Protein AF-A0A7U9R0D9-F1 (afdb_monomer_lite)

Sequence (216 aa):
MPTLLRLENEMEWILAVGYDADTVFGLDAKFHALPDNWHSMLRDAIVITGNTAPDMSYKELLERIAALSYEAHGALERVIMDVLDHVTSENAMDTAGMMCGINGVPIEARWHAAEAFGGHENLLCNICTNKEIHSRLTHIFLSKYIEDGNDETHGIGWKIWGALGVGPETGYAVTEQSAALILQKETQETLKRLFAKMFENDRAVCAEIQACLEQL

Structure (mmCIF, N/CA/C/O backbone):
data_AF-A0A7U9R0D9-F1
#
_entry.id   AF-A0A7U9R0D9-F1
#
loop_
_atom_site.group_PDB
_atom_site.id
_atom_site.type_symbol
_atom_site.label_atom_id
_atom_site.label_alt_id
_atom_site.label_comp_id
_atom_site.label_asym_id
_atom_site.label_entity_id
_atom_site.label_seq_id
_atom_site.pdbx_PDB_ins_code
_atom_site.Cartn_x
_atom_site.Cartn_y
_atom_site.Cartn_z
_atom_site.occupancy
_atom_site.B_iso_or_equiv
_atom_site.auth_seq_id
_atom_site.auth_comp_id
_atom_site.auth_asym_id
_atom_site.auth_atom_id
_atom_site.pdbx_PDB_model_num
ATOM 1 N N . MET A 1 1 ? 32.440 -8.542 -4.211 1.00 58.31 1 MET A N 1
ATOM 2 C CA . MET A 1 1 ? 31.416 -9.402 -4.844 1.00 58.31 1 MET A CA 1
ATOM 3 C C . MET A 1 1 ? 30.353 -9.686 -3.802 1.00 58.31 1 MET A C 1
ATOM 5 O O . MET A 1 1 ? 30.755 -10.086 -2.711 1.00 58.31 1 MET A O 1
ATOM 9 N N . PRO A 1 2 ? 29.059 -9.463 -4.089 1.00 64.56 2 PRO A N 1
ATOM 10 C CA . PRO A 1 2 ? 28.000 -9.744 -3.128 1.00 64.56 2 PRO A CA 1
ATOM 11 C C . PRO A 1 2 ? 28.046 -11.219 -2.732 1.00 64.56 2 PRO A C 1
ATOM 13 O O . PRO A 1 2 ? 27.994 -12.101 -3.593 1.00 64.56 2 PRO A O 1
ATOM 16 N N . THR A 1 3 ? 28.215 -11.478 -1.442 1.00 72.31 3 THR A N 1
ATOM 17 C CA . THR A 1 3 ? 28.335 -12.839 -0.914 1.00 72.31 3 THR A CA 1
ATOM 18 C C . THR A 1 3 ? 27.363 -12.990 0.236 1.00 72.31 3 THR A C 1
ATOM 20 O O . THR A 1 3 ? 27.433 -12.225 1.188 1.00 72.31 3 THR A O 1
ATOM 23 N N . LEU A 1 4 ? 26.456 -13.960 0.167 1.00 75.62 4 LEU A N 1
ATOM 24 C CA . LEU A 1 4 ? 25.640 -14.312 1.326 1.00 75.62 4 LEU A CA 1
ATOM 25 C C . LEU A 1 4 ? 26.461 -15.246 2.212 1.00 75.62 4 LEU A C 1
ATOM 27 O O . LEU A 1 4 ? 26.894 -16.303 1.753 1.00 75.62 4 LEU A O 1
ATOM 31 N N . LEU A 1 5 ? 26.682 -14.852 3.458 1.00 76.94 5 LEU A N 1
ATOM 32 C CA . LEU A 1 5 ? 27.432 -15.594 4.464 1.00 76.94 5 LEU A CA 1
ATOM 33 C C . LEU A 1 5 ? 26.468 -16.096 5.536 1.00 76.94 5 LEU A C 1
ATOM 35 O O . LEU A 1 5 ? 25.595 -15.357 5.981 1.00 76.94 5 LEU A O 1
ATOM 39 N N . ARG A 1 6 ? 26.644 -17.336 5.983 1.00 77.12 6 ARG A N 1
ATOM 40 C CA . ARG A 1 6 ? 25.994 -17.860 7.187 1.00 77.12 6 ARG A CA 1
ATOM 41 C C . ARG A 1 6 ? 27.072 -18.197 8.203 1.00 77.12 6 ARG A C 1
ATOM 43 O O . ARG A 1 6 ? 27.948 -19.009 7.903 1.00 77.12 6 ARG A O 1
ATOM 50 N N . LEU A 1 7 ? 27.015 -17.585 9.383 1.00 80.00 7 LEU A N 1
ATOM 51 C CA . LEU A 1 7 ? 27.962 -17.839 10.471 1.00 80.00 7 LEU A CA 1
ATOM 52 C C . LEU A 1 7 ? 27.388 -18.867 11.461 1.00 80.00 7 LEU A C 1
ATOM 54 O O . LEU A 1 7 ? 26.176 -18.984 11.606 1.00 80.00 7 LEU A O 1
ATOM 58 N N . GLU A 1 8 ? 28.239 -19.633 12.146 1.00 65.94 8 GLU A N 1
ATOM 59 C CA . GLU A 1 8 ? 27.829 -20.755 13.011 1.00 65.94 8 GLU A CA 1
ATOM 60 C C . GLU A 1 8 ? 26.859 -20.362 14.138 1.00 65.94 8 GLU A C 1
ATOM 62 O O . GLU A 1 8 ? 26.018 -21.176 14.525 1.00 65.94 8 GLU A O 1
ATOM 67 N N . ASN A 1 9 ? 26.944 -19.120 14.623 1.00 61.16 9 ASN A N 1
ATOM 68 C CA . ASN A 1 9 ? 26.153 -18.616 15.749 1.00 61.16 9 ASN A CA 1
ATOM 69 C C . ASN A 1 9 ? 24.900 -17.824 15.340 1.00 61.16 9 ASN A C 1
ATOM 71 O O . ASN A 1 9 ? 24.141 -17.423 16.221 1.00 61.16 9 ASN A O 1
ATOM 75 N N . GLU A 1 10 ? 24.654 -17.618 14.043 1.00 57.91 10 GLU A N 1
ATOM 76 C CA . GLU A 1 10 ? 23.493 -16.869 13.554 1.00 57.91 10 GLU A CA 1
ATOM 77 C C . GLU A 1 10 ? 22.636 -17.737 12.622 1.00 57.91 10 GLU A C 1
ATOM 79 O O . GLU A 1 10 ? 23.121 -18.395 11.702 1.00 57.91 10 GLU A O 1
ATOM 84 N N . MET A 1 11 ? 21.322 -17.759 12.868 1.00 57.00 11 MET A N 1
ATOM 85 C CA . MET A 1 11 ? 20.345 -18.416 11.983 1.00 57.00 11 MET A CA 1
ATOM 86 C C . MET A 1 11 ? 20.108 -17.622 10.686 1.00 57.00 11 MET A C 1
ATOM 88 O O . MET A 1 11 ? 19.377 -18.087 9.810 1.00 57.00 11 MET A O 1
ATOM 92 N N . GLU A 1 12 ? 20.709 -16.440 10.563 1.00 66.25 12 GLU A N 1
ATOM 93 C CA . GLU A 1 12 ? 20.444 -15.459 9.517 1.00 66.25 12 GLU A CA 1
ATOM 94 C C . GLU A 1 12 ? 21.562 -15.433 8.464 1.00 66.25 12 GLU A C 1
ATOM 96 O O . GLU A 1 12 ? 22.724 -15.745 8.729 1.00 66.25 12 GLU A O 1
ATOM 101 N N . TRP A 1 13 ? 21.180 -15.108 7.229 1.00 71.81 13 TRP A N 1
ATOM 102 C CA . TRP A 1 13 ? 22.111 -14.911 6.122 1.00 71.81 13 TRP A CA 1
ATOM 103 C C . TRP A 1 13 ? 22.540 -13.445 6.079 1.00 71.81 13 TRP A C 1
ATOM 105 O O . TRP A 1 13 ? 21.699 -12.560 5.946 1.00 71.81 13 TRP A O 1
ATOM 115 N N . ILE A 1 14 ? 23.846 -13.196 6.126 1.00 76.31 14 ILE A N 1
ATOM 116 C CA . ILE A 1 14 ? 24.450 -11.865 6.057 1.00 76.31 14 ILE A CA 1
ATOM 117 C C . ILE A 1 14 ? 24.862 -11.591 4.613 1.00 76.31 14 ILE A C 1
ATOM 119 O O . ILE A 1 14 ? 25.667 -12.331 4.048 1.00 76.31 14 ILE A O 1
ATOM 123 N N . LEU A 1 15 ? 24.363 -10.518 3.998 1.00 77.44 15 LEU A N 1
ATOM 124 C CA . LEU A 1 15 ? 24.841 -10.098 2.680 1.00 77.44 15 LEU A CA 1
ATOM 125 C C . LEU A 1 15 ? 26.125 -9.271 2.829 1.00 77.44 15 LEU A C 1
ATOM 127 O O . LEU A 1 15 ? 26.071 -8.092 3.150 1.00 77.44 15 LEU A O 1
ATOM 131 N N . ALA A 1 16 ? 27.285 -9.862 2.563 1.00 75.62 16 ALA A N 1
ATOM 132 C CA . ALA A 1 16 ? 28.547 -9.138 2.488 1.00 75.62 16 ALA A CA 1
ATOM 133 C C . ALA A 1 16 ? 28.608 -8.310 1.197 1.00 75.62 16 ALA A C 1
ATOM 135 O O . ALA A 1 16 ? 28.631 -8.858 0.089 1.00 75.62 16 ALA A O 1
ATOM 136 N N . VAL A 1 17 ? 28.631 -6.986 1.344 1.00 64.88 17 VAL A N 1
ATOM 137 C CA . VAL A 1 17 ? 28.543 -6.018 0.232 1.00 64.88 17 VAL A CA 1
ATOM 138 C C . VAL A 1 17 ? 29.835 -5.246 -0.013 1.00 64.88 17 VAL A C 1
ATOM 140 O O . VAL A 1 17 ? 29.983 -4.636 -1.070 1.00 64.88 17 VAL A O 1
ATOM 143 N N . GLY A 1 18 ? 30.796 -5.306 0.910 1.00 61.88 18 GLY A N 1
ATOM 144 C CA . GLY A 1 18 ? 32.055 -4.574 0.798 1.00 61.88 18 GLY A CA 1
ATOM 145 C C . GLY A 1 18 ? 33.209 -5.249 1.529 1.00 61.88 18 GLY A C 1
ATOM 146 O O . GLY A 1 18 ? 33.003 -6.064 2.429 1.00 61.88 18 GLY A O 1
ATOM 147 N N . TYR A 1 19 ? 34.424 -4.894 1.120 1.00 70.56 19 TYR A N 1
ATOM 148 C CA . TYR A 1 19 ? 35.663 -5.260 1.796 1.00 70.56 19 TYR A CA 1
ATOM 149 C C . TYR A 1 19 ? 36.631 -4.071 1.783 1.00 70.56 19 TYR A C 1
ATOM 151 O O . TYR A 1 19 ? 36.744 -3.385 0.766 1.00 70.56 19 TYR A O 1
ATOM 159 N N . ASP A 1 20 ? 37.318 -3.845 2.902 1.00 68.62 20 ASP A N 1
ATOM 160 C CA . ASP A 1 20 ? 38.442 -2.910 3.018 1.00 68.62 20 ASP A CA 1
ATOM 161 C C . ASP A 1 20 ? 39.608 -3.618 3.716 1.00 68.62 20 ASP A C 1
ATOM 163 O O . ASP A 1 20 ? 39.490 -4.039 4.869 1.00 68.62 20 ASP A O 1
ATOM 167 N N . ALA A 1 21 ? 40.714 -3.803 2.992 1.00 76.19 21 ALA A N 1
ATOM 168 C CA . ALA A 1 21 ? 41.806 -4.702 3.369 1.00 76.19 21 ALA A CA 1
ATOM 169 C C . ALA A 1 21 ? 41.284 -6.087 3.823 1.00 76.19 21 ALA A C 1
ATOM 171 O O . ALA A 1 21 ? 40.708 -6.814 3.012 1.00 76.19 21 ALA A O 1
ATOM 172 N N . ASP A 1 22 ? 41.461 -6.431 5.101 1.00 72.12 22 ASP A N 1
ATOM 173 C CA . ASP A 1 22 ? 41.036 -7.705 5.697 1.00 72.12 22 ASP A CA 1
ATOM 174 C C . ASP A 1 22 ? 39.635 -7.640 6.345 1.00 72.12 22 ASP A C 1
ATOM 176 O O . ASP A 1 22 ? 39.145 -8.630 6.892 1.00 72.12 22 ASP A O 1
ATOM 180 N N . THR A 1 23 ? 38.967 -6.483 6.278 1.00 73.75 23 THR A N 1
ATOM 181 C CA . THR A 1 23 ? 37.661 -6.244 6.909 1.00 73.75 23 THR A CA 1
ATOM 182 C C . THR A 1 23 ? 36.535 -6.519 5.921 1.00 73.75 23 THR A C 1
ATOM 184 O O . THR A 1 23 ? 36.518 -5.961 4.824 1.00 73.75 23 THR A O 1
ATOM 187 N N . VAL A 1 24 ? 35.562 -7.343 6.316 1.00 75.25 24 VAL A N 1
ATOM 188 C CA . VAL A 1 24 ? 34.351 -7.635 5.532 1.00 75.25 24 VAL A CA 1
ATOM 189 C C . VAL A 1 24 ? 33.155 -6.948 6.180 1.00 75.25 24 VAL A C 1
ATOM 191 O O . VAL A 1 24 ? 32.957 -7.062 7.389 1.00 75.25 24 VAL A O 1
ATOM 194 N N . PHE A 1 25 ? 32.344 -6.264 5.376 1.00 73.62 25 PHE A N 1
ATOM 195 C CA . PHE A 1 25 ? 31.163 -5.545 5.852 1.00 73.62 25 PHE A CA 1
ATOM 196 C C . PHE A 1 25 ? 29.880 -6.281 5.476 1.00 73.62 25 PHE A C 1
ATOM 198 O O . PHE A 1 25 ? 29.648 -6.575 4.297 1.00 73.62 25 PHE A O 1
ATOM 205 N N . GLY A 1 26 ? 29.051 -6.552 6.483 1.00 69.12 26 GLY A N 1
ATOM 206 C CA . GLY A 1 26 ? 27.696 -7.058 6.309 1.00 69.12 26 GLY A CA 1
ATOM 207 C C . GLY A 1 26 ? 26.723 -5.919 6.014 1.00 69.12 26 GLY A C 1
ATOM 208 O O . GLY A 1 26 ? 26.781 -4.858 6.634 1.00 69.12 26 GLY A O 1
ATOM 209 N N . LEU A 1 27 ? 25.818 -6.132 5.061 1.00 62.72 27 LEU A N 1
ATOM 210 C CA . LEU A 1 27 ? 24.695 -5.240 4.820 1.00 62.72 27 LEU A CA 1
ATOM 211 C C . LEU A 1 27 ? 23.623 -5.507 5.872 1.00 62.72 27 LEU A C 1
ATOM 213 O O . LEU A 1 27 ? 22.906 -6.503 5.816 1.00 62.72 27 LEU A O 1
ATOM 217 N N . ASP A 1 28 ? 23.509 -4.575 6.801 1.00 63.06 28 ASP A N 1
ATOM 218 C CA . ASP A 1 28 ? 22.366 -4.397 7.681 1.00 63.06 28 ASP A CA 1
ATOM 219 C C . ASP A 1 28 ? 22.081 -2.893 7.825 1.00 63.06 28 ASP A C 1
ATOM 221 O O . ASP A 1 28 ? 22.709 -2.059 7.167 1.00 63.06 28 ASP A O 1
ATOM 225 N N . ALA A 1 29 ? 21.154 -2.526 8.711 1.00 40.00 29 ALA A N 1
ATOM 226 C CA . ALA A 1 29 ? 20.806 -1.127 8.965 1.00 40.00 29 ALA A CA 1
ATOM 227 C C . ALA A 1 29 ? 21.979 -0.252 9.467 1.00 40.00 29 ALA A C 1
ATOM 229 O O . ALA A 1 29 ? 21.829 0.966 9.551 1.00 40.00 29 ALA A O 1
ATOM 230 N N . LYS A 1 30 ? 23.125 -0.836 9.845 1.00 49.12 30 LYS A N 1
ATOM 231 C CA . LYS A 1 30 ? 24.278 -0.130 10.424 1.00 49.12 30 LYS A CA 1
ATOM 232 C C . LYS A 1 30 ? 25.575 -0.307 9.643 1.00 49.12 30 LYS A C 1
ATOM 234 O O . LYS A 1 30 ? 26.556 0.338 10.005 1.00 49.12 30 LYS A O 1
ATOM 239 N N . PHE A 1 31 ? 25.582 -1.134 8.601 1.00 50.28 31 PHE A N 1
ATOM 240 C CA . PHE A 1 31 ? 26.774 -1.467 7.829 1.00 50.28 31 PHE A CA 1
ATOM 241 C C . PHE A 1 31 ? 27.917 -1.937 8.746 1.00 50.28 31 PHE A C 1
ATOM 243 O O . PHE A 1 31 ? 28.981 -1.319 8.829 1.00 50.28 31 PHE A O 1
ATOM 250 N N . HIS A 1 32 ? 27.664 -2.987 9.533 1.00 74.69 32 HIS A N 1
ATOM 251 C CA . HIS A 1 32 ? 28.622 -3.441 10.538 1.00 74.69 32 HIS A CA 1
ATOM 252 C C . HIS A 1 32 ? 29.812 -4.196 9.920 1.00 74.69 32 HIS A C 1
ATOM 254 O O . HIS A 1 32 ? 29.691 -4.919 8.927 1.00 74.69 32 HIS A O 1
ATOM 260 N N . ALA A 1 33 ? 30.978 -4.053 10.552 1.00 78.50 33 ALA A N 1
ATOM 261 C CA . ALA A 1 33 ? 32.134 -4.894 10.273 1.00 78.50 33 ALA A CA 1
ATOM 262 C C . ALA A 1 33 ? 31.929 -6.274 10.910 1.00 78.50 33 ALA A C 1
ATOM 264 O O . ALA A 1 33 ? 31.567 -6.368 12.087 1.00 78.50 33 ALA A O 1
ATOM 265 N N . LEU A 1 34 ? 32.170 -7.338 10.144 1.00 77.00 34 LEU A N 1
ATOM 266 C CA . LEU A 1 34 ? 32.220 -8.687 10.695 1.00 77.00 34 LEU A CA 1
ATOM 267 C C . LEU A 1 34 ? 33.408 -8.819 11.665 1.00 77.00 34 LEU A C 1
ATOM 269 O O . LEU A 1 34 ? 34.417 -8.136 11.482 1.00 77.00 34 LEU A O 1
ATOM 273 N N . PRO A 1 35 ? 33.326 -9.706 12.675 1.00 80.44 35 PRO A N 1
ATOM 274 C CA . PRO A 1 35 ? 34.450 -9.975 13.570 1.00 80.44 35 PRO A CA 1
ATOM 275 C C . PRO A 1 35 ? 35.712 -10.378 12.796 1.00 80.44 35 PRO A C 1
ATOM 277 O O . PRO A 1 35 ? 35.613 -11.122 11.824 1.00 80.44 35 PRO A O 1
ATOM 280 N N . ASP A 1 36 ? 36.903 -9.992 13.260 1.00 80.75 36 ASP A N 1
ATOM 281 C CA . ASP A 1 36 ? 38.185 -10.322 12.600 1.00 80.75 36 ASP A CA 1
ATOM 282 C C . ASP A 1 36 ? 38.365 -11.836 12.345 1.00 80.75 36 ASP A C 1
ATOM 284 O O . ASP A 1 36 ? 39.028 -12.271 11.401 1.00 80.75 36 ASP A O 1
ATOM 288 N N . ASN A 1 37 ? 37.737 -12.670 13.177 1.00 80.19 37 ASN A N 1
ATOM 289 C CA . ASN A 1 37 ? 37.754 -14.125 13.079 1.00 80.19 37 ASN A CA 1
ATOM 290 C C . ASN A 1 37 ? 36.548 -14.726 12.333 1.00 80.19 37 ASN A C 1
ATOM 292 O O . ASN A 1 37 ? 36.335 -15.930 12.437 1.00 80.19 37 ASN A O 1
ATOM 296 N N . TRP A 1 38 ? 35.759 -13.948 11.586 1.00 78.94 38 TRP A N 1
ATOM 297 C CA . TRP A 1 38 ? 34.538 -14.420 10.911 1.00 78.94 38 TRP A CA 1
ATOM 298 C C . TRP A 1 38 ? 34.756 -15.687 10.068 1.00 78.94 38 TRP A C 1
ATOM 300 O O . TRP A 1 38 ? 33.893 -16.560 10.014 1.00 78.94 38 TRP A O 1
ATOM 310 N N . HIS A 1 39 ? 35.935 -15.819 9.455 1.00 76.38 39 HIS A N 1
ATOM 311 C CA . HIS A 1 39 ? 36.322 -16.957 8.625 1.00 76.38 39 HIS A CA 1
ATOM 312 C C . HIS A 1 39 ? 36.329 -18.288 9.391 1.00 76.38 39 HIS A C 1
ATOM 314 O O . HIS A 1 39 ? 36.049 -19.327 8.800 1.00 76.38 39 HIS A O 1
ATOM 320 N N . SER A 1 40 ? 36.629 -18.279 10.695 1.00 80.38 40 SER A N 1
ATOM 321 C CA . SER A 1 40 ? 36.612 -19.488 11.528 1.00 80.38 40 SER A CA 1
ATOM 322 C C . SER A 1 40 ? 35.212 -19.865 12.005 1.00 80.38 40 SER A C 1
ATOM 324 O O . SER A 1 40 ? 35.019 -20.971 12.497 1.00 80.38 40 SER A O 1
ATOM 326 N N . MET A 1 41 ? 34.245 -18.965 11.821 1.00 77.75 41 MET A N 1
ATOM 327 C CA . MET A 1 41 ? 32.831 -19.155 12.135 1.00 77.75 41 MET A CA 1
ATOM 328 C C . MET A 1 41 ? 31.980 -19.314 10.870 1.00 77.75 41 MET A C 1
ATOM 330 O O . MET A 1 41 ? 30.756 -19.351 10.964 1.00 77.75 41 MET A O 1
ATOM 334 N N . LEU A 1 42 ? 32.589 -19.352 9.680 1.00 77.31 42 LEU A N 1
ATOM 335 C CA . LEU A 1 42 ? 31.865 -19.454 8.420 1.00 77.31 42 LEU A CA 1
ATOM 336 C C . LEU A 1 42 ? 31.293 -20.862 8.253 1.00 77.31 42 LEU A C 1
ATOM 338 O O . LEU A 1 42 ? 32.034 -21.836 8.137 1.00 77.31 42 LEU A O 1
ATOM 342 N N . ARG A 1 43 ? 29.967 -20.952 8.174 1.00 80.44 43 ARG A N 1
ATOM 343 C CA . ARG A 1 43 ? 29.255 -22.210 7.952 1.00 80.44 43 ARG A CA 1
ATOM 344 C C . ARG A 1 43 ? 28.957 -22.445 6.475 1.00 80.44 43 ARG A C 1
ATOM 346 O O . ARG A 1 43 ? 29.241 -23.520 5.958 1.00 80.44 43 ARG A O 1
ATOM 353 N N . ASP A 1 44 ? 28.409 -21.436 5.798 1.00 74.62 44 ASP A N 1
ATOM 354 C CA . ASP A 1 44 ? 28.076 -21.493 4.371 1.00 74.62 44 ASP A CA 1
ATOM 355 C C . ASP A 1 44 ? 28.344 -20.147 3.705 1.00 74.62 44 ASP A C 1
ATOM 357 O O . ASP A 1 44 ? 28.192 -19.090 4.321 1.00 74.62 44 ASP A O 1
ATOM 361 N N . ALA A 1 45 ? 28.686 -20.192 2.419 1.00 71.25 45 ALA A N 1
ATOM 362 C CA . ALA A 1 45 ? 28.788 -19.011 1.578 1.00 71.25 45 ALA A CA 1
ATOM 363 C C . ALA A 1 45 ? 28.132 -19.273 0.220 1.00 71.25 45 ALA A C 1
ATOM 365 O O . ALA A 1 45 ? 28.445 -20.259 -0.450 1.00 71.25 45 ALA A O 1
ATOM 366 N N . ILE A 1 46 ? 27.256 -18.365 -0.210 1.00 67.25 46 ILE A N 1
ATOM 367 C CA . ILE A 1 46 ? 26.802 -18.280 -1.600 1.00 67.25 46 ILE A CA 1
ATOM 368 C C . ILE A 1 46 ? 27.527 -17.093 -2.220 1.00 67.25 46 ILE A C 1
ATOM 370 O O . ILE A 1 46 ? 27.222 -15.934 -1.931 1.00 67.25 46 ILE A O 1
ATOM 374 N N . VAL A 1 47 ? 28.504 -17.395 -3.070 1.00 62.41 47 VAL A N 1
ATOM 375 C CA . VAL A 1 47 ? 29.221 -16.387 -3.848 1.00 62.41 47 VAL A CA 1
ATOM 376 C C . VAL A 1 47 ? 28.457 -16.168 -5.146 1.00 62.41 47 VAL A C 1
ATOM 378 O O . VAL A 1 47 ? 28.348 -17.077 -5.969 1.00 62.41 47 VAL A O 1
ATOM 381 N N . ILE A 1 48 ? 27.931 -14.961 -5.350 1.00 62.88 48 ILE A N 1
ATOM 382 C CA . ILE A 1 48 ? 27.294 -14.600 -6.618 1.00 62.88 48 ILE A CA 1
ATOM 383 C C . ILE A 1 48 ? 28.416 -14.213 -7.588 1.00 62.88 48 ILE A C 1
ATOM 385 O O . ILE A 1 48 ? 28.943 -13.101 -7.556 1.00 62.88 48 ILE A O 1
ATOM 389 N N . THR A 1 49 ? 28.842 -15.177 -8.411 1.00 52.78 49 THR A N 1
ATOM 390 C CA . THR A 1 49 ? 30.008 -15.053 -9.307 1.00 52.78 49 THR A CA 1
ATOM 391 C C . THR A 1 49 ? 29.692 -14.525 -10.703 1.00 52.78 49 THR A C 1
ATOM 393 O O . THR A 1 49 ? 30.588 -14.451 -11.541 1.00 52.78 49 THR A O 1
ATOM 396 N N . GLY A 1 50 ? 28.437 -14.176 -10.981 1.00 49.97 50 GLY A N 1
ATOM 397 C CA . GLY A 1 50 ? 27.998 -13.732 -12.300 1.00 49.97 50 GLY A CA 1
ATOM 398 C C . GLY A 1 50 ? 27.424 -12.324 -12.268 1.00 49.97 50 GLY A C 1
ATOM 399 O O . GLY A 1 50 ? 26.583 -12.015 -11.430 1.00 49.97 50 GLY A O 1
ATOM 400 N N . ASN A 1 51 ? 27.845 -11.499 -13.225 1.00 54.00 51 ASN A N 1
ATOM 401 C CA . ASN A 1 51 ? 27.057 -10.368 -13.696 1.00 54.00 51 ASN A CA 1
ATOM 402 C C . ASN A 1 51 ? 26.328 -10.843 -14.957 1.00 54.00 51 ASN A C 1
ATOM 404 O O . ASN A 1 51 ? 26.773 -10.595 -16.077 1.00 54.00 51 ASN A O 1
ATOM 408 N N . THR A 1 52 ? 25.294 -11.661 -14.775 1.00 54.12 52 THR A N 1
ATOM 409 C CA . THR A 1 52 ? 24.424 -12.031 -15.892 1.00 54.12 52 THR A CA 1
ATOM 410 C C . THR A 1 52 ? 23.506 -10.844 -16.124 1.00 54.12 52 THR A C 1
ATOM 412 O O . THR A 1 52 ? 22.870 -10.371 -15.180 1.00 54.12 52 THR A O 1
ATOM 415 N N . ALA A 1 53 ? 23.470 -10.331 -17.356 1.00 57.00 53 ALA A N 1
ATOM 416 C CA . ALA A 1 53 ? 22.475 -9.331 -17.716 1.00 57.00 53 ALA A CA 1
ATOM 417 C C . ALA A 1 53 ? 21.082 -9.887 -17.367 1.00 57.00 53 ALA A C 1
ATOM 419 O O . ALA A 1 53 ? 20.866 -11.086 -17.540 1.00 57.00 53 ALA A O 1
ATOM 420 N N . PRO A 1 54 ? 20.156 -9.076 -16.840 1.00 61.62 54 PRO A N 1
ATOM 421 C CA . PRO A 1 54 ? 18.838 -9.579 -16.483 1.00 61.62 54 PRO A CA 1
ATOM 422 C C . PRO A 1 54 ? 18.171 -10.208 -17.709 1.00 61.62 54 PRO A C 1
ATOM 424 O O . PRO A 1 54 ? 18.005 -9.542 -18.728 1.00 61.62 54 PRO A O 1
ATOM 427 N N . ASP A 1 55 ? 17.798 -11.487 -17.611 1.00 71.75 55 ASP A N 1
ATOM 428 C CA . ASP A 1 55 ? 17.129 -12.201 -18.709 1.00 71.75 55 ASP A CA 1
ATOM 429 C C . ASP A 1 55 ? 15.728 -11.632 -18.990 1.00 71.75 55 ASP A C 1
ATOM 431 O O . ASP A 1 55 ? 15.185 -11.809 -20.076 1.00 71.75 55 ASP A O 1
ATOM 435 N N . MET A 1 56 ? 15.142 -10.946 -18.002 1.00 78.56 56 MET A N 1
ATOM 436 C CA . MET A 1 56 ? 13.840 -10.298 -18.103 1.00 78.56 56 MET A CA 1
ATOM 437 C C . MET A 1 56 ? 13.985 -8.886 -18.669 1.00 78.56 56 MET A C 1
ATOM 439 O O . MET A 1 56 ? 14.643 -8.024 -18.082 1.00 78.56 56 MET A O 1
ATOM 443 N N . SER A 1 57 ? 13.301 -8.634 -19.777 1.00 84.56 57 SER A N 1
ATOM 444 C CA . SER A 1 57 ? 13.152 -7.296 -20.337 1.00 84.56 57 SER A CA 1
ATOM 445 C C . SER A 1 57 ? 12.280 -6.402 -19.451 1.00 84.56 57 SER A C 1
ATOM 447 O O . SER A 1 57 ? 11.416 -6.863 -18.701 1.00 84.56 57 SER A O 1
ATOM 449 N N . TYR A 1 58 ? 12.448 -5.085 -19.584 1.00 83.69 58 TYR A N 1
ATOM 450 C CA . TYR A 1 58 ? 11.586 -4.126 -18.889 1.00 83.69 58 TYR A CA 1
ATOM 451 C C . TYR A 1 58 ? 10.106 -4.292 -19.258 1.00 83.69 58 TYR A C 1
ATOM 453 O O . TYR A 1 58 ? 9.238 -4.152 -18.402 1.00 83.69 58 TYR A O 1
ATOM 461 N N . LYS A 1 59 ? 9.819 -4.665 -20.512 1.00 87.75 59 LYS A N 1
ATOM 462 C CA . LYS A 1 59 ? 8.465 -4.984 -20.968 1.00 87.75 59 LYS A CA 1
ATOM 463 C C . LYS A 1 59 ? 7.879 -6.169 -20.205 1.00 87.75 59 LYS A C 1
ATOM 465 O O . LYS A 1 59 ? 6.812 -6.028 -19.624 1.00 87.75 59 LYS A O 1
ATOM 470 N N . GLU A 1 60 ? 8.593 -7.292 -20.133 1.00 84.56 60 GLU A N 1
ATOM 471 C CA . GLU A 1 60 ? 8.122 -8.481 -19.405 1.00 84.56 60 GLU A CA 1
ATOM 472 C C . GLU A 1 60 ? 7.907 -8.201 -17.913 1.00 84.56 60 GLU A C 1
ATOM 474 O O . GLU A 1 60 ? 6.972 -8.730 -17.311 1.00 84.56 60 GLU A O 1
ATOM 479 N N . LEU A 1 61 ? 8.745 -7.358 -17.301 1.00 85.75 61 LEU A N 1
ATOM 480 C CA . LEU A 1 61 ? 8.526 -6.917 -15.927 1.00 85.75 61 LEU A CA 1
ATOM 481 C C . LEU A 1 61 ? 7.210 -6.142 -15.795 1.00 85.75 61 LEU A C 1
ATOM 483 O O . LEU A 1 61 ? 6.394 -6.456 -14.928 1.00 85.75 61 LEU A O 1
ATOM 487 N N . LEU A 1 62 ? 7.008 -5.125 -16.633 1.00 86.69 62 LEU A N 1
ATOM 488 C CA . LEU A 1 62 ? 5.802 -4.304 -16.592 1.00 86.69 62 LEU A CA 1
ATOM 489 C C . LEU A 1 62 ? 4.552 -5.130 -16.914 1.00 86.69 62 LEU A C 1
ATOM 491 O O . LEU A 1 62 ? 3.533 -4.937 -16.262 1.00 86.69 62 LEU A O 1
ATOM 495 N N . GLU A 1 63 ? 4.630 -6.093 -17.838 1.00 85.38 63 GLU A N 1
ATOM 496 C CA . GLU A 1 63 ? 3.544 -7.033 -18.141 1.00 85.38 63 GLU A CA 1
ATOM 497 C C . GLU A 1 63 ? 3.187 -7.874 -16.914 1.00 85.38 63 GLU A C 1
ATOM 499 O O . GLU A 1 63 ? 2.007 -8.066 -16.632 1.00 85.38 63 GLU A O 1
ATOM 504 N N . ARG A 1 64 ? 4.178 -8.324 -16.132 1.00 82.75 64 ARG A N 1
ATOM 505 C CA . ARG A 1 64 ? 3.927 -9.044 -14.872 1.00 82.75 64 ARG A CA 1
ATOM 506 C C . ARG A 1 64 ? 3.268 -8.158 -13.824 1.00 82.75 64 ARG A C 1
ATOM 508 O O . ARG A 1 64 ? 2.369 -8.630 -13.140 1.00 82.75 64 ARG A O 1
ATOM 515 N N . ILE A 1 65 ? 3.678 -6.896 -13.703 1.00 83.12 65 ILE A N 1
ATOM 516 C CA . ILE A 1 65 ? 3.055 -5.950 -12.764 1.00 83.12 65 ILE A CA 1
ATOM 517 C C . ILE A 1 65 ? 1.625 -5.619 -13.213 1.00 83.12 65 ILE A C 1
ATOM 519 O O . ILE A 1 65 ? 0.699 -5.673 -12.409 1.00 83.12 65 ILE A O 1
ATOM 523 N N . ALA A 1 66 ? 1.415 -5.340 -14.500 1.00 78.25 66 ALA A N 1
ATOM 524 C CA . ALA A 1 66 ? 0.099 -5.058 -15.067 1.00 78.25 66 ALA A CA 1
ATOM 525 C C . ALA A 1 66 ? -0.829 -6.272 -14.984 1.00 78.25 66 ALA A C 1
ATOM 527 O O . ALA A 1 66 ? -2.019 -6.119 -14.717 1.00 78.25 66 ALA A O 1
ATOM 528 N N . ALA A 1 67 ? -0.293 -7.482 -15.134 1.00 68.25 67 ALA A N 1
ATOM 529 C CA . ALA A 1 67 ? -1.040 -8.706 -14.907 1.00 68.25 67 ALA A CA 1
ATOM 530 C C . ALA A 1 67 ? -1.481 -8.851 -13.447 1.00 68.25 67 ALA A C 1
ATOM 532 O O . ALA A 1 67 ? -2.380 -9.629 -13.208 1.00 68.25 67 ALA A O 1
ATOM 533 N N . LEU A 1 68 ? -0.926 -8.121 -12.473 1.00 60.00 68 LEU A N 1
ATOM 534 C CA . LEU A 1 68 ? -1.451 -8.087 -11.099 1.00 60.00 68 LEU A CA 1
ATOM 535 C C . LEU A 1 68 ? -2.623 -7.106 -10.928 1.00 60.00 68 LEU A C 1
ATOM 537 O O . LEU A 1 68 ? -3.249 -7.090 -9.866 1.00 60.00 68 LEU A O 1
ATOM 541 N N . SER A 1 69 ? -2.962 -6.318 -11.954 1.00 62.75 69 SER A N 1
ATOM 542 C CA . SER A 1 69 ? -4.185 -5.514 -11.959 1.00 62.75 69 SER A CA 1
ATOM 543 C C . SER A 1 69 ? -5.398 -6.443 -12.060 1.00 62.75 69 SER A C 1
ATOM 545 O O . SER A 1 69 ? -5.723 -6.984 -13.111 1.00 62.75 69 SER A O 1
ATOM 547 N N . TYR A 1 70 ? -6.023 -6.721 -10.916 1.00 61.78 70 TYR A N 1
ATOM 548 C CA . TYR A 1 70 ? -7.031 -7.775 -10.805 1.00 61.78 70 TYR A CA 1
ATOM 549 C C . TYR A 1 70 ? -8.268 -7.329 -10.033 1.00 61.78 70 TYR A C 1
ATOM 551 O O . TYR A 1 70 ? -8.198 -6.520 -9.106 1.00 61.78 70 TYR A O 1
ATOM 559 N N . GLU A 1 71 ? -9.402 -7.958 -10.362 1.00 64.12 71 GLU A N 1
ATOM 560 C CA . GLU A 1 71 ? -10.691 -7.840 -9.662 1.00 64.12 71 GLU A CA 1
ATOM 561 C C . GLU A 1 71 ? -10.575 -7.953 -8.133 1.00 64.12 71 GLU A C 1
ATOM 563 O O . GLU A 1 71 ? -11.347 -7.319 -7.411 1.00 64.12 71 GLU A O 1
ATOM 568 N N . ALA A 1 72 ? -9.599 -8.725 -7.638 1.00 67.69 72 ALA A N 1
ATOM 569 C CA . ALA A 1 72 ? -9.307 -8.899 -6.217 1.00 67.69 72 ALA A CA 1
ATOM 570 C C . ALA A 1 72 ? -8.924 -7.585 -5.513 1.00 67.69 72 ALA A C 1
ATOM 572 O O . ALA A 1 72 ? -9.277 -7.385 -4.352 1.00 67.69 72 ALA A O 1
ATOM 573 N N . HIS A 1 73 ? -8.266 -6.660 -6.215 1.00 73.50 73 HIS A N 1
ATOM 574 C CA . HIS A 1 73 ? -7.927 -5.345 -5.676 1.00 73.50 73 HIS A CA 1
ATOM 575 C C . HIS A 1 73 ? -9.192 -4.508 -5.430 1.00 73.50 73 HIS A C 1
ATOM 577 O O . HIS A 1 73 ? -9.395 -3.989 -4.335 1.00 73.50 73 HIS A O 1
ATOM 583 N N . GLY A 1 74 ? -10.115 -4.490 -6.397 1.00 79.12 74 GLY A N 1
ATOM 584 C CA . GLY A 1 74 ? -11.433 -3.877 -6.210 1.00 79.12 74 GLY A CA 1
ATOM 585 C C . GLY A 1 74 ? -12.311 -4.627 -5.199 1.00 79.12 74 GLY A C 1
ATOM 586 O O . GLY A 1 74 ? -13.175 -4.024 -4.569 1.00 79.12 74 GLY A O 1
ATOM 587 N N . ALA A 1 75 ? -12.110 -5.936 -5.021 1.00 87.31 75 ALA A N 1
ATOM 588 C CA . ALA A 1 75 ? -12.807 -6.709 -3.995 1.00 87.31 75 ALA A CA 1
ATOM 589 C C . ALA A 1 75 ? -12.376 -6.295 -2.585 1.00 87.31 75 ALA A C 1
ATOM 591 O O . ALA A 1 75 ? -13.243 -6.115 -1.735 1.00 87.31 75 ALA A O 1
ATOM 592 N N . LEU A 1 76 ? -11.078 -6.078 -2.353 1.00 90.88 76 LEU A N 1
ATOM 593 C CA . LEU A 1 76 ? -10.583 -5.578 -1.071 1.00 90.88 76 LEU A CA 1
ATOM 594 C C . LEU A 1 76 ? -11.145 -4.187 -0.751 1.00 90.88 76 LEU A C 1
ATOM 596 O O . LEU A 1 76 ? -11.614 -3.981 0.363 1.00 90.88 76 LEU A O 1
ATOM 600 N N . GLU A 1 77 ? -11.163 -3.265 -1.722 1.00 93.25 77 GLU A N 1
ATOM 601 C CA . GLU A 1 77 ? -11.780 -1.939 -1.549 1.00 93.25 77 GLU A CA 1
ATOM 602 C C . GLU A 1 77 ? -13.241 -2.074 -1.103 1.00 93.25 77 GLU A C 1
ATOM 604 O O . GLU A 1 77 ? -13.634 -1.490 -0.097 1.00 93.25 77 GLU A O 1
ATOM 609 N N . ARG A 1 78 ? -14.034 -2.917 -1.781 1.00 94.00 78 ARG A N 1
ATOM 610 C CA . ARG A 1 78 ? -15.436 -3.171 -1.406 1.00 94.00 78 ARG A CA 1
ATOM 611 C C . ARG A 1 78 ? -15.581 -3.776 -0.012 1.00 94.00 78 ARG A C 1
ATOM 613 O O . ARG A 1 78 ? -16.467 -3.351 0.717 1.00 94.00 78 ARG A O 1
ATOM 620 N N . VAL A 1 79 ? -14.728 -4.734 0.355 1.00 95.88 79 VAL A N 1
ATOM 621 C CA . VAL A 1 79 ? -14.732 -5.346 1.695 1.00 95.88 79 VAL A CA 1
ATOM 622 C C . VAL A 1 79 ? -14.438 -4.301 2.766 1.00 95.88 79 VAL A C 1
ATOM 624 O O . VAL A 1 79 ? -15.116 -4.275 3.784 1.00 95.88 79 VAL A O 1
ATOM 627 N N . ILE A 1 80 ? -13.468 -3.415 2.536 1.00 96.69 80 ILE A N 1
ATOM 628 C CA . ILE A 1 80 ? -13.151 -2.330 3.470 1.00 96.69 80 ILE A CA 1
ATOM 629 C C . ILE A 1 80 ? -14.357 -1.402 3.647 1.00 96.69 80 ILE A C 1
ATOM 631 O O . ILE A 1 80 ? -14.721 -1.106 4.783 1.00 96.69 80 ILE A O 1
ATOM 635 N N . MET A 1 81 ? -14.994 -0.974 2.549 1.00 97.38 81 MET A N 1
ATOM 636 C CA . MET A 1 81 ? -16.174 -0.102 2.631 1.00 97.38 81 MET A CA 1
ATOM 637 C C . MET A 1 81 ? -17.324 -0.780 3.381 1.00 97.38 81 MET A C 1
ATOM 639 O O . MET A 1 81 ? -17.900 -0.176 4.280 1.00 97.38 81 MET A O 1
ATOM 643 N N . ASP A 1 82 ? -17.611 -2.041 3.054 1.00 97.88 82 ASP A N 1
ATOM 644 C CA . ASP A 1 82 ? -18.679 -2.821 3.682 1.00 97.88 82 ASP A CA 1
ATOM 645 C C . ASP A 1 82 ? -18.435 -3.023 5.183 1.00 97.88 82 ASP A C 1
ATOM 647 O O . ASP A 1 82 ? -19.322 -2.776 5.995 1.00 97.88 82 ASP A O 1
ATOM 651 N N . VAL A 1 83 ? -17.213 -3.387 5.578 1.00 97.94 83 VAL A N 1
ATOM 652 C CA . VAL A 1 83 ? -16.843 -3.542 6.991 1.00 97.94 83 VAL A CA 1
ATOM 653 C C . VAL A 1 83 ? -16.995 -2.220 7.750 1.00 97.94 83 VAL A C 1
ATOM 655 O O . VAL A 1 83 ? -17.517 -2.210 8.865 1.00 97.94 83 VAL A O 1
ATOM 658 N N . LEU A 1 84 ? -16.593 -1.097 7.147 1.00 98.06 84 LEU A N 1
ATOM 659 C CA . LEU A 1 84 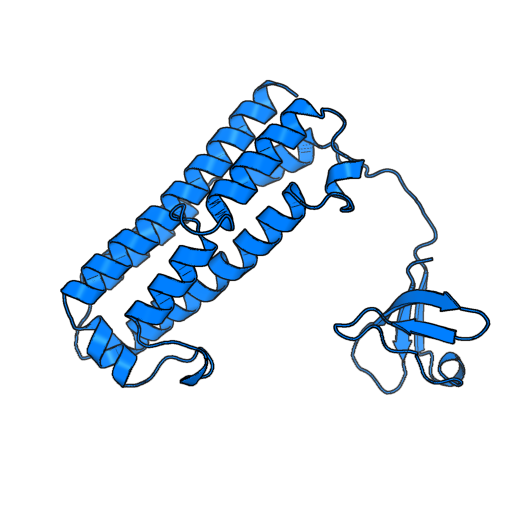? -16.722 0.230 7.757 1.00 98.06 84 LEU A CA 1
ATOM 660 C C . LEU A 1 84 ? -18.179 0.708 7.872 1.00 98.06 84 LEU A C 1
ATOM 662 O O . LEU A 1 84 ? -18.488 1.458 8.797 1.00 98.06 84 LEU A O 1
ATOM 666 N N . ASP A 1 85 ? -19.076 0.265 6.988 1.00 97.88 85 ASP A N 1
ATOM 667 C CA . ASP A 1 85 ? -20.513 0.566 7.063 1.00 97.88 85 ASP A CA 1
ATOM 668 C C . ASP A 1 85 ? -21.248 -0.258 8.141 1.00 97.88 85 ASP A C 1
ATOM 670 O O . ASP A 1 85 ? -22.343 0.118 8.568 1.00 97.88 85 ASP A O 1
ATOM 674 N N . HIS A 1 86 ? -20.641 -1.347 8.626 1.00 97.75 86 HIS A N 1
ATOM 675 C CA . HIS A 1 86 ? -21.242 -2.290 9.580 1.00 97.75 86 HIS A CA 1
ATOM 676 C C . HIS A 1 86 ? -20.500 -2.367 10.928 1.00 97.75 86 HIS A C 1
ATOM 678 O O . HIS A 1 86 ? -20.556 -3.382 11.634 1.00 97.75 86 HIS A O 1
ATOM 684 N N . VAL A 1 87 ? -19.811 -1.293 11.321 1.00 97.88 87 VAL A N 1
ATOM 685 C CA . VAL A 1 87 ? -19.149 -1.216 12.631 1.00 97.88 87 VAL A CA 1
ATOM 686 C C . VAL A 1 87 ? -20.188 -1.142 13.753 1.00 97.88 87 VAL A C 1
ATOM 688 O O . VAL A 1 87 ? -21.111 -0.328 13.742 1.00 97.88 87 VAL A O 1
ATOM 691 N N . THR A 1 88 ? -20.003 -1.978 14.766 1.00 98.06 88 THR A N 1
ATOM 692 C CA . THR A 1 88 ? -20.817 -2.070 15.980 1.00 98.06 88 THR A CA 1
ATOM 693 C C . THR A 1 88 ? -19.911 -2.124 17.205 1.00 98.06 88 THR A C 1
ATOM 695 O O . THR A 1 88 ? -18.709 -2.360 17.099 1.00 98.06 88 THR A O 1
ATOM 698 N N . SER A 1 89 ? -20.470 -1.940 18.403 1.00 97.75 89 SER A N 1
ATOM 699 C CA . SER A 1 89 ? -19.689 -2.055 19.643 1.00 97.75 89 SER A CA 1
ATOM 700 C C . SER A 1 89 ? -19.070 -3.442 19.838 1.00 97.75 89 SER A C 1
ATOM 702 O O . SER A 1 89 ? -18.042 -3.551 20.495 1.00 97.75 89 SER A O 1
ATOM 704 N N . GLU A 1 90 ? -19.679 -4.488 19.274 1.00 97.94 90 GLU A N 1
ATOM 705 C CA . GLU A 1 90 ? -19.208 -5.873 19.396 1.00 97.94 90 GLU A CA 1
ATOM 706 C C . GLU A 1 90 ? -17.996 -6.164 18.502 1.00 97.94 90 GLU A C 1
ATOM 708 O O . GLU A 1 90 ? -17.141 -6.952 18.889 1.00 97.94 90 GLU A O 1
ATOM 713 N N . ASN A 1 91 ? -17.892 -5.511 17.337 1.00 97.94 91 ASN A N 1
ATOM 714 C CA . ASN A 1 91 ? -16.823 -5.754 16.360 1.00 97.94 91 ASN A CA 1
ATOM 715 C C . ASN A 1 91 ? -15.805 -4.603 16.246 1.00 97.94 91 ASN A C 1
ATOM 717 O O . ASN A 1 91 ? -14.898 -4.676 15.418 1.00 97.94 91 ASN A O 1
ATOM 721 N N . ALA A 1 92 ? -15.939 -3.536 17.040 1.00 98.12 92 ALA A N 1
ATOM 722 C CA . ALA A 1 92 ? -15.145 -2.316 16.885 1.00 98.12 92 ALA A CA 1
ATOM 723 C C . ALA A 1 92 ? -13.631 -2.562 16.990 1.00 98.12 92 ALA A C 1
ATOM 725 O O . ALA A 1 92 ? -12.868 -2.058 16.168 1.00 98.12 92 ALA A O 1
ATOM 726 N N . MET A 1 93 ? -13.193 -3.359 17.968 1.00 98.12 93 MET A N 1
ATOM 727 C CA . MET A 1 93 ? -11.770 -3.658 18.163 1.00 98.12 93 MET A CA 1
ATOM 728 C C . MET A 1 93 ? -11.198 -4.473 16.999 1.00 98.12 93 MET A C 1
ATOM 730 O O . MET A 1 93 ? -10.154 -4.120 16.453 1.00 98.12 93 MET A O 1
ATOM 734 N N . ASP A 1 94 ? -11.917 -5.510 16.568 1.00 98.25 94 ASP A N 1
ATOM 735 C CA . ASP A 1 94 ? -11.512 -6.351 15.439 1.00 98.25 94 ASP A CA 1
ATOM 736 C C . ASP A 1 94 ? -11.483 -5.551 14.135 1.00 98.25 94 ASP A C 1
ATOM 738 O O . ASP A 1 94 ? -10.555 -5.680 13.339 1.00 98.25 94 ASP A O 1
ATOM 742 N N . THR A 1 95 ? -12.460 -4.663 13.940 1.00 98.31 95 THR A N 1
ATOM 743 C CA . THR A 1 95 ? -12.534 -3.785 12.768 1.00 98.31 95 THR A CA 1
ATOM 744 C C . THR A 1 95 ? -11.378 -2.785 12.763 1.00 98.31 95 THR A C 1
ATOM 746 O O . THR A 1 95 ? -10.726 -2.613 11.735 1.00 98.31 95 THR A O 1
ATOM 749 N N . ALA A 1 96 ? -11.049 -2.175 13.908 1.00 98.12 96 ALA A N 1
ATOM 750 C CA . ALA A 1 96 ? -9.878 -1.307 14.030 1.00 98.12 96 ALA A CA 1
ATOM 751 C C . ALA A 1 96 ? -8.577 -2.074 13.744 1.00 98.12 96 ALA A C 1
ATOM 753 O O . ALA A 1 96 ? -7.730 -1.585 12.994 1.00 98.12 96 ALA A O 1
ATOM 754 N N . GLY A 1 97 ? -8.442 -3.291 14.282 1.00 97.81 97 GLY A N 1
ATOM 755 C CA . GLY A 1 97 ? -7.319 -4.189 14.010 1.00 97.81 97 GLY A CA 1
ATOM 756 C C . GLY A 1 97 ? -7.190 -4.530 12.526 1.00 97.81 97 GLY A C 1
ATOM 757 O O . GLY A 1 97 ? -6.101 -4.432 11.963 1.00 97.81 97 GLY A O 1
ATOM 758 N N . MET A 1 98 ? -8.307 -4.847 11.870 1.00 97.62 98 MET A N 1
ATOM 759 C CA . MET A 1 98 ? -8.359 -5.118 10.436 1.00 97.62 98 MET A CA 1
ATOM 760 C C . MET A 1 98 ? -7.932 -3.896 9.620 1.00 97.62 98 MET A C 1
ATOM 762 O O . MET A 1 98 ? -7.068 -4.028 8.761 1.00 97.62 98 MET A O 1
ATOM 766 N N . MET A 1 99 ? -8.473 -2.704 9.897 1.00 97.81 99 MET A N 1
ATOM 767 C CA . MET A 1 99 ? -8.098 -1.482 9.173 1.00 97.81 99 MET A CA 1
ATOM 768 C C . MET A 1 99 ? -6.622 -1.124 9.381 1.00 97.81 99 MET A C 1
ATOM 770 O O . MET A 1 99 ? -5.932 -0.779 8.424 1.00 97.81 99 MET A O 1
ATOM 774 N N . CYS A 1 100 ? -6.116 -1.254 10.610 1.00 96.19 100 CYS A N 1
ATOM 775 C CA . CYS A 1 100 ? -4.714 -1.000 10.933 1.00 96.19 100 CYS A CA 1
ATOM 776 C C . CYS A 1 100 ? -3.775 -1.993 10.232 1.00 96.19 100 CYS A C 1
ATOM 778 O O . CYS A 1 100 ? -2.781 -1.583 9.631 1.00 96.19 100 CYS A O 1
ATOM 780 N N . GLY A 1 101 ? -4.104 -3.288 10.270 1.00 94.06 101 GLY A N 1
ATOM 781 C CA . GLY A 1 101 ? -3.331 -4.341 9.614 1.00 94.06 101 GLY A CA 1
ATOM 782 C C . GLY A 1 101 ? -3.360 -4.225 8.091 1.00 94.06 101 GLY A C 1
ATOM 783 O O . GLY A 1 101 ? -2.319 -4.341 7.448 1.00 94.06 101 GLY A O 1
ATOM 784 N N . ILE A 1 102 ? -4.529 -3.917 7.517 1.00 93.81 102 ILE A N 1
ATOM 785 C CA . ILE A 1 102 ? -4.657 -3.623 6.089 1.00 93.81 102 ILE A CA 1
ATOM 786 C C . ILE A 1 102 ? -3.801 -2.423 5.722 1.00 93.81 102 ILE A C 1
ATOM 788 O O . ILE A 1 102 ? -3.145 -2.518 4.703 1.00 93.81 102 ILE A O 1
ATOM 792 N N . ASN A 1 103 ? -3.785 -1.338 6.506 1.00 94.50 103 ASN A N 1
ATOM 793 C CA . ASN A 1 103 ? -3.022 -0.118 6.212 1.00 94.50 103 ASN A CA 1
ATOM 794 C C . ASN A 1 103 ? -1.498 -0.307 6.270 1.00 94.50 103 ASN A C 1
ATOM 796 O O . ASN A 1 103 ? -0.776 0.306 5.483 1.00 94.50 103 ASN A O 1
ATOM 800 N N . GLY A 1 104 ? -1.005 -1.171 7.162 1.00 89.19 104 GLY A N 1
ATOM 801 C CA . GLY A 1 104 ? 0.432 -1.428 7.310 1.00 89.19 104 GLY A CA 1
ATOM 802 C C . GLY A 1 104 ? 1.084 -2.039 6.063 1.00 89.19 104 GLY A C 1
ATOM 803 O O . GLY A 1 104 ? 2.246 -1.780 5.777 1.00 89.19 104 GLY A O 1
ATOM 804 N N . VAL A 1 105 ? 0.338 -2.813 5.273 1.00 89.00 105 VAL A N 1
ATOM 805 C CA . VAL A 1 105 ? 0.859 -3.422 4.039 1.00 89.00 105 VAL A CA 1
ATOM 806 C C . VAL A 1 105 ? 1.066 -2.405 2.900 1.00 89.00 105 VAL A C 1
ATOM 808 O O . VAL A 1 105 ? 2.161 -2.360 2.344 1.00 89.00 105 VAL A O 1
ATOM 811 N N . PRO A 1 106 ? 0.070 -1.600 2.481 1.00 86.06 106 PRO A N 1
ATOM 812 C CA . PRO A 1 106 ? 0.217 -0.649 1.398 1.00 86.06 106 PRO A CA 1
ATOM 813 C C . PRO A 1 106 ? 1.149 0.505 1.740 1.00 86.06 106 PRO A C 1
ATOM 815 O O . PRO A 1 106 ? 1.905 0.889 0.854 1.00 86.06 106 PRO A O 1
ATOM 818 N N . ILE A 1 107 ? 1.159 1.022 2.973 1.00 87.12 107 ILE A N 1
ATOM 819 C CA . ILE A 1 107 ? 2.043 2.144 3.321 1.00 87.12 107 ILE A CA 1
ATOM 820 C C . ILE A 1 107 ? 3.527 1.804 3.074 1.00 87.12 107 ILE A C 1
ATOM 822 O O . ILE A 1 107 ? 4.245 2.626 2.508 1.00 87.12 107 ILE A O 1
ATOM 826 N N . GLU A 1 108 ? 3.944 0.571 3.387 1.00 87.56 108 GLU A N 1
ATOM 827 C CA . GLU A 1 108 ? 5.302 0.054 3.153 1.00 87.56 108 GLU A CA 1
ATOM 828 C C . GLU A 1 108 ? 5.504 -0.416 1.706 1.00 87.56 108 GLU A C 1
ATOM 830 O O . GLU A 1 108 ? 6.445 -0.021 1.019 1.00 87.56 108 GLU A O 1
ATOM 835 N N . ALA A 1 109 ? 4.592 -1.246 1.188 1.00 88.38 109 ALA A N 1
ATOM 836 C CA . ALA A 1 109 ? 4.762 -1.834 -0.138 1.00 88.38 109 ALA A CA 1
ATOM 837 C C . ALA A 1 109 ? 4.786 -0.772 -1.250 1.00 88.38 109 ALA A C 1
ATOM 839 O O . ALA A 1 109 ? 5.521 -0.922 -2.227 1.00 88.38 109 ALA A O 1
ATOM 840 N N . ARG A 1 110 ? 3.993 0.301 -1.118 1.00 90.31 110 ARG A N 1
ATOM 841 C CA . ARG A 1 110 ? 3.951 1.387 -2.109 1.00 90.31 110 ARG A CA 1
ATOM 842 C C . ARG A 1 110 ? 5.134 2.340 -1.956 1.00 90.31 110 ARG A C 1
ATOM 844 O O . ARG A 1 110 ? 5.609 2.835 -2.976 1.00 90.31 110 ARG A O 1
ATOM 851 N N . TRP A 1 111 ? 5.660 2.525 -0.741 1.00 88.00 111 TRP A N 1
ATOM 852 C CA . TRP A 1 111 ? 6.950 3.191 -0.542 1.00 88.00 111 TRP A CA 1
ATOM 853 C C . TRP A 1 111 ? 8.033 2.456 -1.328 1.00 88.00 111 TRP A C 1
ATOM 855 O O . TRP A 1 111 ? 8.647 3.039 -2.221 1.00 88.00 111 TRP A O 1
ATOM 865 N N . HIS A 1 112 ? 8.238 1.165 -1.062 1.00 86.88 112 HIS A N 1
ATOM 866 C CA . HIS A 1 112 ? 9.291 0.406 -1.738 1.00 86.88 112 HIS A CA 1
ATOM 867 C C . HIS A 1 112 ? 9.092 0.336 -3.251 1.00 86.88 112 HIS A C 1
ATOM 869 O O . HIS A 1 112 ? 10.064 0.375 -4.002 1.00 86.88 112 HIS A O 1
ATOM 875 N N . ALA A 1 113 ? 7.844 0.284 -3.723 1.00 87.44 113 ALA A N 1
ATOM 876 C CA . ALA A 1 113 ? 7.563 0.406 -5.146 1.00 87.44 113 ALA A CA 1
ATOM 877 C C . ALA A 1 113 ? 8.047 1.759 -5.698 1.00 87.44 113 ALA A C 1
ATOM 879 O O . ALA A 1 113 ? 8.713 1.799 -6.729 1.00 87.44 113 ALA A O 1
ATOM 880 N N . ALA A 1 114 ? 7.786 2.868 -5.005 1.00 88.75 114 ALA A N 1
ATOM 881 C CA . ALA A 1 114 ? 8.275 4.178 -5.419 1.00 88.75 114 ALA A CA 1
ATOM 882 C C . ALA A 1 114 ? 9.806 4.279 -5.417 1.00 88.75 114 ALA A C 1
ATOM 884 O O . ALA A 1 114 ? 10.375 4.811 -6.367 1.00 88.75 114 ALA A O 1
ATOM 885 N N . GLU A 1 115 ? 10.489 3.708 -4.426 1.00 86.00 115 GLU A N 1
ATOM 886 C CA . GLU A 1 115 ? 11.959 3.634 -4.404 1.00 86.00 115 GLU A CA 1
ATOM 887 C C . GLU A 1 115 ? 12.517 2.786 -5.548 1.00 86.00 115 GLU A C 1
ATOM 889 O O . GLU A 1 115 ? 13.527 3.136 -6.165 1.00 86.00 115 GLU A O 1
ATOM 894 N N . ALA A 1 116 ? 11.842 1.686 -5.871 1.00 83.31 116 ALA A N 1
ATOM 895 C CA . ALA A 1 116 ? 12.221 0.820 -6.973 1.00 83.31 116 ALA A CA 1
ATOM 896 C C . ALA A 1 116 ? 12.084 1.545 -8.329 1.00 83.31 116 ALA A C 1
ATOM 898 O O . ALA A 1 116 ? 12.912 1.364 -9.214 1.00 83.31 116 ALA A O 1
ATOM 899 N N . PHE A 1 117 ? 11.099 2.424 -8.509 1.00 84.12 117 PHE A N 1
ATOM 900 C CA . PHE A 1 117 ? 10.950 3.171 -9.766 1.00 84.12 117 PHE A CA 1
ATOM 901 C C . PHE A 1 117 ? 11.650 4.540 -9.776 1.00 84.12 117 PHE A C 1
ATOM 903 O O . PHE A 1 117 ? 11.900 5.073 -10.854 1.00 84.12 117 PHE A O 1
ATOM 910 N N . GLY A 1 118 ? 11.970 5.125 -8.619 1.00 77.81 118 GLY A N 1
ATOM 911 C CA . GLY A 1 118 ? 12.583 6.457 -8.503 1.00 77.81 118 GLY A CA 1
ATOM 912 C C . GLY A 1 118 ? 14.047 6.487 -8.062 1.00 77.81 118 GLY A C 1
ATOM 913 O O . GLY A 1 118 ? 14.716 7.514 -8.208 1.00 77.81 118 GLY A O 1
ATOM 914 N N . GLY A 1 119 ? 14.575 5.380 -7.542 1.00 71.94 119 GLY A N 1
ATOM 915 C CA . GLY A 1 119 ? 15.982 5.258 -7.172 1.00 71.94 119 GLY A CA 1
ATOM 916 C C . GLY A 1 119 ? 16.888 5.269 -8.403 1.00 71.94 119 GLY A C 1
ATOM 917 O O . GLY A 1 119 ? 16.634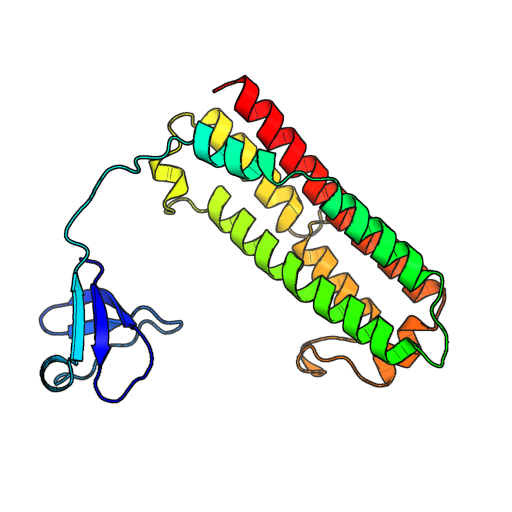 4.567 -9.371 1.00 71.94 119 GLY A O 1
ATOM 918 N N . HIS A 1 120 ? 17.968 6.050 -8.363 1.00 61.47 120 HIS A N 1
ATOM 919 C CA . HIS A 1 120 ? 18.881 6.213 -9.504 1.00 61.47 120 HIS A CA 1
ATOM 920 C C . HIS A 1 120 ? 19.924 5.081 -9.629 1.00 61.47 120 HIS A C 1
ATOM 922 O O . HIS A 1 120 ? 20.669 5.043 -10.605 1.00 61.47 120 HIS A O 1
ATOM 928 N N . GLU A 1 121 ? 19.979 4.160 -8.659 1.00 65.50 121 GLU A N 1
ATOM 929 C CA . GLU A 1 121 ? 21.009 3.111 -8.554 1.00 65.50 121 GLU A CA 1
ATOM 930 C C . GLU A 1 121 ? 20.432 1.699 -8.335 1.00 65.50 121 GLU A C 1
ATOM 932 O O . GLU A 1 121 ? 21.117 0.803 -7.843 1.00 65.50 121 GLU A O 1
ATOM 937 N N . ASN A 1 122 ? 19.164 1.467 -8.681 1.00 66.56 122 ASN A N 1
ATOM 938 C CA . ASN A 1 122 ? 18.544 0.156 -8.489 1.00 66.56 122 ASN A CA 1
ATOM 939 C C . ASN A 1 122 ? 18.617 -0.732 -9.749 1.00 66.56 122 ASN A C 1
ATOM 941 O O . ASN A 1 122 ? 18.940 -0.297 -10.856 1.00 66.56 122 ASN A O 1
ATOM 945 N N . LEU A 1 123 ? 18.296 -2.017 -9.574 1.00 64.88 123 LEU A N 1
ATOM 946 C CA . LEU A 1 123 ? 18.312 -3.013 -10.652 1.00 64.88 123 LEU A CA 1
ATOM 947 C C . LEU A 1 123 ? 17.331 -2.689 -11.795 1.00 64.88 123 LEU A C 1
ATOM 949 O O . LEU A 1 123 ? 17.557 -3.139 -12.918 1.00 64.88 123 LEU A O 1
ATOM 953 N N . LEU A 1 124 ? 16.279 -1.900 -11.541 1.00 68.38 124 LEU A N 1
ATOM 954 C CA . LEU A 1 124 ? 15.298 -1.513 -12.559 1.00 68.38 124 LEU A CA 1
ATOM 955 C C . LEU A 1 124 ? 15.882 -0.526 -13.572 1.00 68.38 124 LEU A C 1
ATOM 957 O O . LEU A 1 124 ? 15.605 -0.653 -14.768 1.00 68.38 124 LEU A O 1
ATOM 961 N N . CYS A 1 125 ? 16.773 0.370 -13.141 1.00 66.06 125 CYS A N 1
ATOM 962 C CA . CYS A 1 125 ? 17.504 1.253 -14.050 1.00 66.06 125 CYS A CA 1
ATOM 963 C C . CYS A 1 125 ? 18.371 0.480 -15.058 1.00 66.06 125 CYS A C 1
ATOM 965 O O . CYS A 1 125 ? 18.561 0.942 -16.180 1.00 66.06 125 CYS A O 1
ATOM 967 N N . ASN A 1 126 ? 18.867 -0.707 -14.692 1.00 68.12 126 ASN A N 1
ATOM 968 C CA . ASN A 1 126 ? 19.735 -1.507 -15.562 1.00 68.12 126 ASN A CA 1
ATOM 969 C C . ASN A 1 126 ? 18.976 -2.253 -16.670 1.00 68.12 126 ASN A C 1
ATOM 971 O O . ASN A 1 126 ? 19.572 -2.580 -17.695 1.00 68.12 126 ASN A O 1
ATOM 975 N N . ILE A 1 127 ? 17.679 -2.522 -16.485 1.00 74.50 127 ILE A N 1
ATOM 976 C CA . ILE A 1 127 ? 16.839 -3.186 -17.499 1.00 74.50 127 ILE A CA 1
ATOM 977 C C . ILE A 1 127 ? 16.021 -2.204 -18.337 1.00 74.50 127 ILE A C 1
ATOM 979 O O . ILE A 1 127 ? 15.601 -2.545 -19.443 1.00 74.50 127 ILE A O 1
ATOM 983 N N . CYS A 1 128 ? 15.786 -0.987 -17.837 1.00 76.25 128 CYS A N 1
ATOM 984 C CA . CYS A 1 128 ? 15.022 0.022 -18.554 1.00 76.25 128 CYS A CA 1
ATOM 985 C C . CYS A 1 128 ? 15.898 0.769 -19.570 1.00 76.25 128 CYS A C 1
ATOM 987 O O . CYS A 1 128 ? 16.655 1.676 -19.234 1.00 76.25 128 CYS A O 1
ATOM 989 N N . THR A 1 129 ? 15.770 0.418 -20.848 1.00 73.69 129 THR A N 1
ATOM 990 C CA . THR A 1 129 ? 16.520 1.073 -21.933 1.00 73.69 129 THR A CA 1
ATOM 991 C C . THR A 1 129 ? 15.837 2.338 -22.463 1.00 73.69 129 THR A C 1
ATOM 993 O O . THR A 1 129 ? 16.499 3.185 -23.070 1.00 73.69 129 THR A O 1
ATOM 996 N N . ASN A 1 130 ? 14.533 2.512 -22.213 1.00 86.69 130 ASN A N 1
ATOM 997 C CA . ASN A 1 130 ? 13.764 3.684 -22.630 1.00 86.69 130 ASN A CA 1
ATOM 998 C C . ASN A 1 130 ? 13.669 4.718 -21.493 1.00 86.69 130 ASN A C 1
ATOM 1000 O O . ASN A 1 130 ? 12.843 4.601 -20.589 1.00 86.69 130 ASN A O 1
ATOM 1004 N N . LYS A 1 131 ? 14.497 5.769 -21.573 1.00 86.31 131 LYS A N 1
ATOM 1005 C CA . LYS A 1 131 ? 14.575 6.835 -20.558 1.00 86.31 131 LYS A CA 1
ATOM 1006 C C . LYS A 1 131 ? 13.282 7.636 -20.389 1.00 86.31 131 LYS A C 1
ATOM 1008 O O . LYS A 1 131 ? 13.019 8.115 -19.292 1.00 86.31 131 LYS A O 1
ATOM 1013 N N . GLU A 1 132 ? 12.501 7.805 -21.453 1.00 90.88 132 GLU A N 1
ATOM 1014 C CA . GLU A 1 132 ? 11.235 8.542 -21.389 1.00 90.88 132 GLU A CA 1
ATOM 1015 C C . GLU A 1 132 ? 10.199 7.752 -20.590 1.00 90.88 132 GLU A C 1
ATOM 1017 O O . GLU A 1 132 ? 9.601 8.280 -19.654 1.00 90.88 132 GLU A O 1
ATOM 1022 N N . ILE A 1 133 ? 10.057 6.462 -20.898 1.00 90.19 133 ILE A N 1
ATOM 1023 C CA . ILE A 1 133 ? 9.179 5.556 -20.153 1.00 90.19 133 ILE A CA 1
ATOM 1024 C C . ILE A 1 133 ? 9.635 5.442 -18.697 1.00 90.19 133 ILE A C 1
ATOM 1026 O O . ILE A 1 133 ? 8.803 5.545 -17.798 1.00 90.19 133 ILE A O 1
ATOM 1030 N N . HIS A 1 134 ? 10.943 5.306 -18.455 1.00 87.56 134 HIS A N 1
ATOM 1031 C CA . HIS A 1 134 ? 11.494 5.320 -17.101 1.00 87.56 134 HIS A CA 1
ATOM 1032 C C . HIS A 1 134 ? 11.070 6.581 -16.347 1.00 87.56 134 HIS A C 1
ATOM 1034 O O . HIS A 1 134 ? 10.484 6.484 -15.280 1.00 87.56 134 HIS A O 1
ATOM 1040 N N . SER A 1 135 ? 11.294 7.766 -16.927 1.00 89.81 135 SER A N 1
ATOM 1041 C CA . 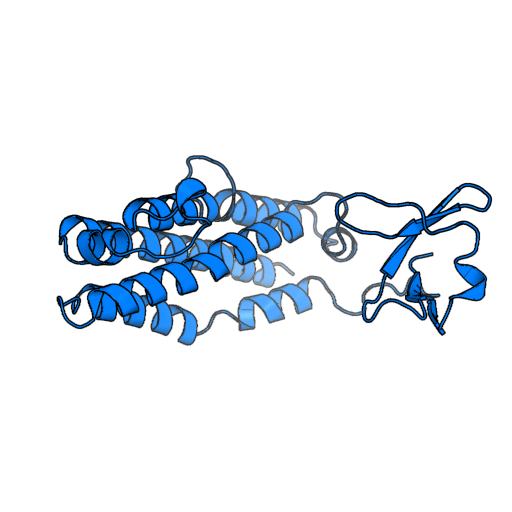SER A 1 135 ? 10.961 9.046 -16.296 1.00 89.81 135 SER A CA 1
ATOM 1042 C C . SER A 1 135 ? 9.470 9.189 -15.986 1.00 89.81 135 SER A C 1
ATOM 1044 O O . SER A 1 135 ? 9.119 9.739 -14.943 1.00 89.81 135 SER A O 1
ATOM 1046 N N . ARG A 1 136 ? 8.590 8.717 -16.876 1.00 93.94 136 ARG A N 1
ATOM 1047 C CA . ARG A 1 136 ? 7.135 8.730 -16.665 1.00 93.94 136 ARG A CA 1
ATOM 1048 C C . ARG A 1 136 ? 6.727 7.829 -15.504 1.00 93.94 136 ARG A C 1
ATOM 1050 O O . ARG A 1 136 ? 5.987 8.263 -14.623 1.00 93.94 136 ARG A O 1
ATOM 1057 N N . LEU A 1 137 ? 7.266 6.610 -15.469 1.00 91.81 137 LEU A N 1
ATOM 1058 C CA . LEU A 1 137 ? 7.000 5.657 -14.396 1.00 91.81 137 LEU A CA 1
ATOM 1059 C C . LEU A 1 137 ? 7.592 6.136 -13.065 1.00 91.81 137 LEU A C 1
ATOM 1061 O O . LEU A 1 137 ? 6.896 6.148 -12.058 1.00 91.81 137 LEU A O 1
ATOM 1065 N N . THR A 1 138 ? 8.819 6.653 -13.049 1.00 90.69 138 THR A N 1
ATOM 1066 C CA . THR A 1 138 ? 9.383 7.327 -11.873 1.00 90.69 138 THR A CA 1
ATOM 1067 C C . THR A 1 138 ? 8.430 8.405 -11.352 1.00 90.69 138 THR A C 1
ATOM 1069 O O . THR A 1 138 ? 8.088 8.412 -10.173 1.00 90.69 138 THR A O 1
ATOM 1072 N N . HIS A 1 139 ? 7.951 9.292 -12.228 1.00 92.75 139 HIS A N 1
ATOM 1073 C CA . HIS A 1 139 ? 7.074 10.386 -11.827 1.00 92.75 139 HIS A CA 1
ATOM 1074 C C . HIS A 1 139 ? 5.735 9.902 -11.248 1.00 92.75 139 HIS A C 1
ATOM 1076 O O . HIS A 1 139 ? 5.321 10.383 -10.190 1.00 92.75 139 HIS A O 1
ATOM 1082 N N . ILE A 1 140 ? 5.054 8.945 -11.893 1.00 94.88 140 ILE A N 1
ATOM 1083 C CA . ILE A 1 140 ? 3.749 8.477 -11.401 1.00 94.88 140 ILE A CA 1
ATOM 1084 C C . ILE A 1 140 ? 3.882 7.734 -10.068 1.00 94.88 140 ILE A C 1
ATOM 1086 O O . ILE A 1 140 ? 3.084 7.968 -9.166 1.00 94.88 140 ILE A O 1
ATOM 1090 N N . PHE A 1 141 ? 4.906 6.893 -9.903 1.00 93.06 141 PHE A N 1
ATOM 1091 C CA . PHE A 1 141 ? 5.113 6.155 -8.660 1.00 93.06 141 PHE A CA 1
ATOM 1092 C C . PHE A 1 141 ? 5.461 7.104 -7.510 1.00 93.06 141 PHE A C 1
ATOM 1094 O O . PHE A 1 141 ? 4.855 7.012 -6.446 1.00 93.06 141 PHE A O 1
ATOM 1101 N N . LEU A 1 142 ? 6.373 8.057 -7.726 1.00 91.56 142 LEU A N 1
ATOM 1102 C CA . LEU A 1 142 ? 6.732 9.031 -6.694 1.00 91.56 142 LEU A CA 1
ATOM 1103 C C . LEU A 1 142 ? 5.525 9.889 -6.292 1.00 91.56 142 LEU A C 1
ATOM 1105 O O . LEU A 1 142 ? 5.185 9.951 -5.111 1.00 91.56 142 LEU A O 1
ATOM 1109 N N . SER A 1 143 ? 4.830 10.478 -7.269 1.00 93.94 143 SER A N 1
ATOM 1110 C CA . SER A 1 143 ? 3.722 11.403 -7.000 1.00 93.94 143 SER A CA 1
ATOM 1111 C C . SER A 1 143 ? 2.508 10.737 -6.352 1.00 93.94 143 SER A C 1
ATOM 1113 O O . SER A 1 143 ? 1.792 11.386 -5.593 1.00 93.94 143 SER A O 1
ATOM 1115 N N . LYS A 1 144 ? 2.243 9.456 -6.647 1.00 95.12 144 LYS A N 1
ATOM 1116 C CA . LYS A 1 144 ? 1.088 8.719 -6.105 1.00 95.12 144 LYS A CA 1
ATOM 1117 C C . LYS A 1 144 ? 1.379 7.972 -4.819 1.00 95.12 144 LYS A C 1
ATOM 1119 O O . LYS A 1 144 ? 0.440 7.677 -4.072 1.00 95.12 144 LYS A O 1
ATOM 1124 N N . TYR A 1 145 ? 2.640 7.662 -4.539 1.00 94.56 145 TYR A N 1
ATOM 1125 C CA . TYR A 1 145 ? 2.980 6.855 -3.378 1.00 94.56 145 TYR A CA 1
ATOM 1126 C C . TYR A 1 145 ? 3.738 7.593 -2.286 1.00 94.56 145 TYR A C 1
ATOM 1128 O O . TYR A 1 145 ? 3.450 7.271 -1.140 1.00 94.56 145 TYR A O 1
ATOM 1136 N N . ILE A 1 146 ? 4.608 8.571 -2.572 1.00 90.88 146 ILE A N 1
ATOM 1137 C CA . ILE A 1 146 ? 5.474 9.155 -1.527 1.00 90.88 146 ILE A CA 1
ATOM 1138 C C . ILE A 1 146 ? 5.626 10.683 -1.522 1.00 90.88 146 ILE A C 1
ATOM 1140 O O . ILE A 1 146 ? 6.102 11.211 -0.527 1.00 90.88 146 ILE A O 1
ATOM 1144 N N . GLU A 1 147 ? 5.290 11.402 -2.595 1.00 88.06 147 GLU A N 1
ATOM 1145 C CA . GLU A 1 147 ? 5.488 12.859 -2.646 1.00 88.06 147 GLU A CA 1
ATOM 1146 C C . GLU A 1 147 ? 4.555 13.585 -1.664 1.00 88.06 147 GLU A C 1
ATOM 1148 O O . GLU A 1 147 ? 3.337 13.565 -1.837 1.00 88.06 147 GLU A O 1
ATOM 1153 N N . ASP A 1 148 ? 5.141 14.223 -0.647 1.00 79.75 148 ASP A N 1
ATOM 1154 C CA . ASP A 1 148 ? 4.419 14.866 0.454 1.00 79.75 148 ASP A CA 1
ATOM 1155 C C . ASP A 1 148 ? 3.344 15.860 -0.020 1.00 79.75 148 ASP A C 1
ATOM 1157 O O . ASP A 1 148 ? 3.607 16.799 -0.777 1.00 79.75 148 ASP A O 1
ATOM 1161 N N . GLY A 1 149 ? 2.137 15.726 0.537 1.00 74.94 149 GLY A N 1
ATOM 1162 C CA . GLY A 1 149 ? 1.068 16.719 0.384 1.00 74.94 149 GLY A CA 1
ATOM 1163 C C . GLY A 1 149 ? 0.270 16.605 -0.916 1.00 74.94 149 GLY A C 1
ATOM 1164 O O . GLY A 1 149 ? -0.436 17.550 -1.274 1.00 74.94 149 GLY A O 1
ATOM 1165 N N . ASN A 1 150 ? 0.335 15.457 -1.589 1.00 75.31 150 ASN A N 1
ATOM 1166 C CA . ASN A 1 150 ? -0.337 15.184 -2.859 1.00 75.31 150 ASN A CA 1
ATOM 1167 C C . ASN A 1 150 ? -1.426 14.099 -2.756 1.00 75.31 150 ASN A C 1
ATOM 1169 O O . ASN A 1 150 ? -1.786 13.470 -3.753 1.00 75.31 150 ASN A O 1
ATOM 1173 N N . ASP A 1 151 ? -1.945 13.850 -1.548 1.00 87.94 151 ASP A N 1
ATOM 1174 C CA . ASP A 1 151 ? -2.806 12.689 -1.274 1.00 87.94 151 ASP A CA 1
ATOM 1175 C C . ASP A 1 151 ? -2.160 11.382 -1.767 1.00 87.94 151 ASP A C 1
ATOM 1177 O O . ASP A 1 151 ? -2.793 10.496 -2.342 1.00 87.94 151 ASP A O 1
ATOM 1181 N N . GLU A 1 152 ? -0.860 11.288 -1.544 1.00 93.81 152 GLU A N 1
ATOM 1182 C CA . GLU A 1 152 ? -0.014 10.144 -1.795 1.00 93.81 152 GLU A CA 1
ATOM 1183 C C . GLU A 1 152 ? -0.306 9.018 -0.797 1.00 93.81 152 GLU A C 1
ATOM 1185 O O . GLU A 1 152 ? -0.701 9.245 0.350 1.00 93.81 152 GLU A O 1
ATOM 1190 N N . THR A 1 153 ? -0.110 7.774 -1.227 1.00 94.38 153 THR A N 1
ATOM 1191 C CA . THR A 1 153 ? -0.435 6.589 -0.415 1.00 94.38 153 THR A CA 1
ATOM 1192 C C . THR A 1 153 ? 0.292 6.573 0.929 1.00 94.38 153 THR A C 1
ATOM 1194 O O . THR A 1 153 ? -0.314 6.195 1.931 1.00 94.38 153 THR A O 1
ATOM 1197 N N . HIS A 1 154 ? 1.546 7.024 0.979 1.00 92.44 154 HIS A N 1
ATOM 1198 C CA . HIS A 1 154 ? 2.314 7.070 2.216 1.00 92.44 154 HIS A CA 1
ATOM 1199 C C . HIS A 1 154 ? 1.702 8.046 3.237 1.00 92.44 154 HIS A C 1
ATOM 1201 O O . HIS A 1 154 ? 1.351 7.639 4.346 1.00 92.44 154 HIS A O 1
ATOM 1207 N N . GLY A 1 155 ? 1.447 9.300 2.848 1.00 93.50 155 GLY A N 1
ATOM 1208 C CA . GLY A 1 155 ? 0.760 10.281 3.695 1.00 93.50 155 GLY A CA 1
ATOM 1209 C C . GLY A 1 155 ? -0.676 9.894 4.048 1.00 93.50 155 GLY A C 1
ATOM 1210 O O . GLY A 1 155 ? -1.130 10.130 5.169 1.00 93.50 155 GLY A O 1
ATOM 1211 N N . ILE A 1 156 ? -1.407 9.252 3.132 1.00 95.81 156 ILE A N 1
ATOM 1212 C CA . ILE A 1 156 ? -2.721 8.662 3.427 1.00 95.81 156 ILE A CA 1
ATOM 1213 C C . ILE A 1 156 ? -2.605 7.599 4.518 1.00 95.81 156 ILE A C 1
ATOM 1215 O O . ILE A 1 156 ? -3.432 7.586 5.430 1.00 95.81 156 ILE A O 1
ATOM 1219 N N . GLY A 1 157 ? -1.584 6.745 4.458 1.00 94.94 157 GLY A N 1
ATOM 1220 C CA . GLY A 1 157 ? -1.355 5.710 5.458 1.00 94.94 157 GLY A CA 1
ATOM 1221 C C . GLY A 1 157 ? -1.170 6.289 6.862 1.00 94.94 157 GLY A C 1
ATOM 1222 O O . GLY A 1 157 ? -1.793 5.806 7.811 1.00 94.94 157 GLY A O 1
ATOM 1223 N N . TRP A 1 158 ? -0.426 7.391 6.983 1.00 94.00 158 TRP A N 1
ATOM 1224 C CA . TRP A 1 158 ? -0.305 8.144 8.236 1.00 94.00 158 TRP A CA 1
ATOM 1225 C C . TRP A 1 158 ? -1.644 8.709 8.720 1.00 94.00 158 TRP A C 1
ATOM 1227 O O . TRP A 1 158 ? -1.976 8.599 9.902 1.00 94.00 158 TRP A O 1
ATOM 1237 N N . LYS A 1 159 ? -2.453 9.271 7.813 1.00 95.62 159 LYS A N 1
ATOM 1238 C CA . LYS A 1 159 ? -3.794 9.787 8.138 1.00 95.62 159 LYS A CA 1
ATOM 1239 C C . LYS A 1 159 ? -4.738 8.671 8.609 1.00 95.62 159 LYS A C 1
ATOM 1241 O O . LYS A 1 159 ? -5.535 8.907 9.514 1.00 95.62 159 LYS A O 1
ATOM 1246 N N . ILE A 1 160 ? -4.650 7.469 8.031 1.00 97.00 160 ILE A N 1
ATOM 1247 C CA . ILE A 1 160 ? -5.453 6.302 8.434 1.00 97.00 160 ILE A CA 1
ATOM 1248 C C . ILE A 1 160 ? -5.089 5.860 9.853 1.00 97.00 160 ILE A C 1
ATOM 1250 O O . ILE A 1 160 ? -5.984 5.697 10.682 1.00 97.00 160 ILE A O 1
ATOM 1254 N N . TRP A 1 161 ? -3.797 5.715 10.162 1.00 96.62 161 TRP A N 1
ATOM 1255 C CA . TRP A 1 161 ? -3.363 5.408 11.527 1.00 96.62 161 TRP A CA 1
ATOM 1256 C C . TRP A 1 161 ? -3.800 6.490 12.517 1.00 96.62 161 TRP A C 1
ATOM 1258 O O . TRP A 1 161 ? -4.411 6.163 13.534 1.00 96.62 161 TRP A O 1
ATOM 1268 N N . GLY A 1 162 ? -3.626 7.769 12.174 1.00 96.81 162 GLY A N 1
ATOM 1269 C CA . GLY A 1 162 ? -4.092 8.881 13.005 1.00 96.81 162 GLY A CA 1
ATOM 1270 C C . GLY A 1 162 ? -5.602 8.852 13.273 1.00 96.81 162 GLY A C 1
ATOM 1271 O O . GLY A 1 162 ? -6.027 9.065 14.407 1.00 96.81 162 GLY A O 1
ATOM 1272 N N . ALA A 1 163 ? -6.424 8.513 12.273 1.00 97.75 163 ALA A N 1
ATOM 1273 C CA . ALA A 1 163 ? -7.875 8.370 12.435 1.00 97.75 163 ALA A CA 1
ATOM 1274 C C . ALA A 1 163 ? -8.269 7.220 13.386 1.00 97.75 163 ALA A C 1
ATOM 1276 O O . ALA A 1 163 ? -9.323 7.273 14.018 1.00 97.75 163 ALA A O 1
ATOM 1277 N N . LEU A 1 164 ? -7.415 6.202 13.525 1.00 97.75 164 LEU A N 1
ATOM 1278 C CA . LEU A 1 164 ? -7.576 5.099 14.478 1.00 97.75 164 LEU A CA 1
ATOM 1279 C C . LEU A 1 164 ? -6.915 5.378 15.839 1.00 97.75 164 LEU A C 1
ATOM 1281 O O . LEU A 1 164 ? -6.936 4.508 16.712 1.00 97.75 164 LEU A O 1
ATOM 1285 N N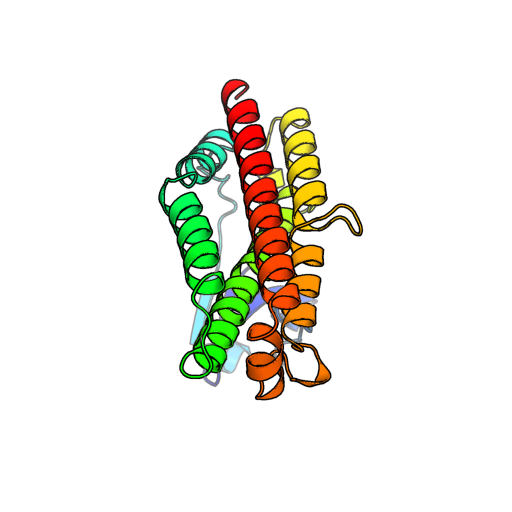 . GLY A 1 165 ? -6.319 6.558 16.038 1.00 97.19 165 GLY A N 1
ATOM 1286 C CA . GLY A 1 165 ? -5.536 6.865 17.238 1.00 97.19 165 GLY A CA 1
ATOM 1287 C C . GLY A 1 165 ? -4.289 5.987 17.370 1.00 97.19 165 GLY A C 1
ATOM 1288 O O . GLY A 1 165 ? -3.887 5.669 18.484 1.00 97.19 165 GLY A O 1
ATOM 1289 N N . VAL A 1 166 ? -3.735 5.545 16.240 1.00 96.56 166 VAL A N 1
ATOM 1290 C CA . VAL A 1 166 ? -2.517 4.741 16.147 1.00 96.56 166 VAL A CA 1
ATOM 1291 C C . VAL A 1 166 ? -1.361 5.649 15.730 1.00 96.56 166 VAL A C 1
ATOM 1293 O O . VAL A 1 166 ? -1.472 6.435 14.790 1.00 96.56 166 VAL A O 1
ATOM 1296 N N . GLY A 1 167 ? -0.235 5.511 16.420 1.00 93.44 167 GLY A N 1
ATOM 1297 C CA . GLY A 1 167 ? 0.971 6.306 16.207 1.00 93.44 167 GLY A CA 1
ATOM 1298 C C . GLY A 1 167 ? 2.183 5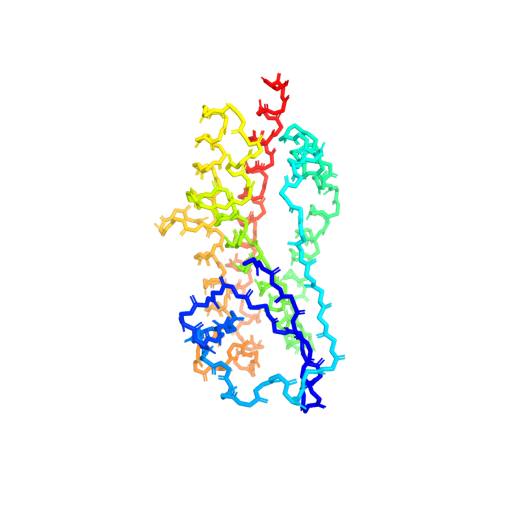.770 16.976 1.00 93.44 167 GLY A C 1
ATOM 1299 O O . GLY A 1 167 ? 2.084 4.723 17.635 1.00 93.44 167 GLY A O 1
ATOM 1300 N N . PRO A 1 168 ? 3.332 6.468 16.926 1.00 92.44 168 PRO A N 1
ATOM 1301 C CA . PRO A 1 168 ? 4.548 6.083 17.646 1.00 92.44 168 PRO A CA 1
ATOM 1302 C C . PRO A 1 168 ? 4.324 5.842 19.146 1.00 92.44 168 PRO A C 1
ATOM 1304 O O . PRO A 1 168 ? 4.871 4.902 19.716 1.00 92.44 168 PRO A O 1
ATOM 1307 N N . GLU A 1 169 ? 3.472 6.646 19.778 1.00 93.50 169 GLU A N 1
ATOM 1308 C CA . GLU A 1 169 ? 3.090 6.546 21.189 1.00 93.50 169 GLU A CA 1
ATOM 1309 C C . GLU A 1 169 ? 2.348 5.248 21.535 1.00 93.50 169 GLU A C 1
ATOM 1311 O O . GLU A 1 169 ? 2.407 4.785 22.672 1.00 93.50 169 GLU A O 1
ATOM 1316 N N . THR A 1 170 ? 1.690 4.638 20.548 1.00 93.00 170 THR A N 1
ATOM 1317 C CA . THR A 1 170 ? 1.017 3.336 20.676 1.00 93.00 170 THR A CA 1
ATOM 1318 C C . THR A 1 170 ? 1.889 2.168 20.212 1.00 93.00 170 THR A C 1
ATOM 1320 O O . THR A 1 170 ? 1.447 1.023 20.242 1.00 93.00 170 THR A O 1
ATOM 1323 N N . GLY A 1 171 ? 3.111 2.436 19.731 1.00 90.88 171 GLY A N 1
ATOM 1324 C CA . GLY A 1 171 ? 3.939 1.432 19.063 1.00 90.88 171 GLY A CA 1
ATOM 1325 C C . GLY A 1 171 ? 3.291 0.874 17.793 1.00 90.88 171 GLY A C 1
ATOM 1326 O O . GLY A 1 171 ? 3.498 -0.292 17.473 1.00 90.88 171 GLY A O 1
ATOM 1327 N N . TYR A 1 172 ? 2.484 1.688 17.101 1.00 89.38 172 TYR A N 1
ATOM 1328 C CA . TYR A 1 172 ? 1.711 1.297 15.914 1.00 89.38 172 TYR A CA 1
ATOM 1329 C C . TYR A 1 172 ? 0.690 0.169 16.145 1.00 89.38 172 TYR A C 1
ATOM 1331 O O . TYR A 1 172 ? 0.284 -0.512 15.203 1.00 89.38 172 TYR A O 1
ATOM 1339 N N . ALA A 1 173 ? 0.255 -0.029 17.392 1.00 93.81 173 ALA A N 1
ATOM 1340 C CA . ALA A 1 173 ? -0.743 -1.025 17.756 1.00 93.81 173 ALA A CA 1
ATOM 1341 C C . ALA A 1 173 ? -2.114 -0.384 18.014 1.00 93.81 173 ALA A C 1
ATOM 1343 O O . ALA A 1 173 ? -2.218 0.729 18.529 1.00 93.81 173 ALA A O 1
ATOM 1344 N N . VAL A 1 174 ? -3.182 -1.120 17.701 1.00 96.44 174 VAL A N 1
ATOM 1345 C CA . VAL A 1 174 ? -4.548 -0.711 18.057 1.00 96.44 174 VAL A CA 1
ATOM 1346 C C . VAL A 1 174 ? -4.767 -0.777 19.566 1.00 96.44 174 VAL A C 1
ATOM 1348 O O . VAL A 1 174 ? -4.247 -1.658 20.252 1.00 96.44 174 VAL A O 1
ATOM 1351 N N . THR A 1 175 ? -5.568 0.150 20.085 1.00 97.38 175 THR A N 1
ATOM 1352 C CA . THR A 1 175 ? -5.881 0.266 21.515 1.00 97.38 175 THR A CA 1
ATOM 1353 C C . THR A 1 175 ? -7.392 0.332 21.743 1.00 97.38 175 THR A C 1
ATOM 1355 O O . THR A 1 175 ? -8.176 0.410 20.797 1.00 97.38 175 THR A O 1
ATOM 1358 N N . GLU A 1 176 ? -7.833 0.365 23.003 1.00 96.88 176 GLU A N 1
ATOM 1359 C CA . GLU A 1 176 ? -9.245 0.619 23.334 1.00 96.88 176 GLU A CA 1
ATOM 1360 C C . GLU A 1 176 ? -9.746 1.958 22.763 1.00 96.88 176 GLU A C 1
ATOM 1362 O O . GLU A 1 176 ? -10.908 2.078 22.368 1.00 96.88 176 GLU A O 1
ATOM 1367 N N . GLN A 1 177 ? -8.861 2.956 22.646 1.00 97.31 177 GLN A N 1
ATOM 1368 C CA . GLN A 1 177 ? -9.187 4.223 21.996 1.00 97.31 177 GLN A CA 1
ATOM 1369 C C . GLN A 1 177 ? -9.491 4.026 20.507 1.00 97.31 177 GLN A C 1
ATOM 1371 O O . GLN A 1 177 ? -10.407 4.664 19.994 1.00 97.31 177 GLN A O 1
ATOM 1376 N N . SER A 1 178 ? -8.794 3.117 19.821 1.00 98.31 178 SER A N 1
ATOM 1377 C CA . SER A 1 178 ? -9.075 2.788 18.420 1.00 98.31 178 SER A CA 1
ATOM 1378 C C . SER A 1 178 ? -10.490 2.233 18.244 1.00 98.31 178 SER A C 1
ATOM 1380 O O . SER A 1 178 ? -11.209 2.664 17.343 1.00 98.31 178 SER A O 1
ATOM 1382 N N . ALA A 1 179 ? -10.931 1.348 19.147 1.00 97.88 179 ALA A N 1
ATOM 1383 C CA . ALA A 1 179 ? -12.300 0.831 19.154 1.00 97.88 179 ALA A CA 1
ATOM 1384 C C . ALA A 1 179 ? -13.337 1.944 19.412 1.00 97.88 179 ALA A C 1
ATOM 1386 O O . ALA A 1 179 ? -14.382 1.992 18.765 1.00 97.88 179 ALA A O 1
ATOM 1387 N N . ALA A 1 180 ? -13.040 2.883 20.314 1.00 98.12 180 ALA A N 1
ATOM 1388 C CA . ALA A 1 180 ? -13.913 4.029 20.569 1.00 98.12 180 ALA A CA 1
ATOM 1389 C C . ALA A 1 180 ? -13.986 5.002 19.377 1.00 98.12 180 ALA A C 1
ATOM 1391 O O . ALA A 1 180 ? -15.052 5.546 19.087 1.00 98.12 180 ALA A O 1
ATOM 1392 N N . LEU A 1 181 ? -12.867 5.226 18.682 1.00 98.50 181 LEU A N 1
ATOM 1393 C CA . LEU A 1 181 ? -12.785 6.118 17.525 1.00 98.50 181 LEU A CA 1
ATOM 1394 C C . LEU A 1 181 ? -13.525 5.549 16.318 1.00 98.50 181 LEU A C 1
ATOM 1396 O O . LEU A 1 181 ? -14.280 6.281 15.682 1.00 98.50 181 LEU A O 1
ATOM 1400 N N . ILE A 1 182 ? -13.362 4.259 16.012 1.00 98.12 182 ILE A N 1
ATOM 1401 C CA . ILE A 1 182 ? -13.967 3.649 14.818 1.00 98.12 182 ILE A CA 1
ATOM 1402 C C . ILE A 1 182 ? -15.497 3.517 14.912 1.00 98.12 182 ILE A C 1
ATOM 1404 O O . ILE A 1 182 ? -16.177 3.423 13.893 1.00 98.12 182 ILE A O 1
ATOM 1408 N N . LEU A 1 183 ? -16.066 3.577 16.120 1.00 98.31 183 LEU A N 1
ATOM 1409 C CA . LEU A 1 183 ? -17.516 3.683 16.332 1.00 98.31 183 LEU A CA 1
ATOM 1410 C C . LEU A 1 183 ? -18.088 5.043 15.910 1.00 98.31 183 LEU A C 1
ATOM 1412 O O . LEU A 1 183 ? -19.298 5.178 15.721 1.00 98.31 183 LEU A O 1
ATOM 1416 N N . GLN A 1 184 ? -17.243 6.065 15.784 1.00 98.44 184 GLN A N 1
ATOM 1417 C CA . GLN A 1 184 ? -17.679 7.393 15.383 1.00 98.44 184 GLN A CA 1
ATOM 1418 C C . GLN A 1 184 ? -17.902 7.417 13.874 1.00 98.44 184 GLN A C 1
ATOM 1420 O O . GLN A 1 184 ? -17.006 7.111 13.087 1.00 98.44 184 GLN A O 1
ATOM 1425 N N . LYS A 1 185 ? -19.093 7.859 13.463 1.00 97.75 185 LYS A N 1
ATOM 1426 C CA . LYS A 1 185 ? -19.452 7.962 12.044 1.00 97.75 185 LYS A CA 1
ATOM 1427 C C . LYS A 1 185 ? -18.463 8.824 11.250 1.00 97.75 185 LYS A C 1
ATOM 1429 O O . LYS A 1 185 ? -18.135 8.498 10.118 1.00 97.75 185 LYS A O 1
ATOM 1434 N N . GLU A 1 186 ? -17.959 9.904 11.843 1.00 98.25 186 GLU A N 1
ATOM 1435 C CA . GLU A 1 186 ? -16.953 10.766 11.209 1.00 98.25 186 GLU A CA 1
ATOM 1436 C C . GLU A 1 186 ? -15.645 10.019 10.904 1.00 98.25 186 GLU A C 1
ATOM 1438 O O . GLU A 1 186 ? -15.090 10.166 9.811 1.00 98.25 186 GLU A O 1
ATOM 1443 N N . THR A 1 187 ? -15.187 9.172 11.829 1.00 98.31 187 THR A N 1
ATOM 1444 C CA . THR A 1 187 ? -14.018 8.307 11.634 1.00 98.31 187 THR A CA 1
ATOM 1445 C C . THR A 1 187 ? -14.263 7.312 10.507 1.00 98.31 187 THR A C 1
ATOM 1447 O O . THR A 1 187 ? -13.419 7.181 9.626 1.00 98.31 187 THR A O 1
ATOM 1450 N N . GLN A 1 188 ? -15.430 6.662 10.474 1.00 98.44 188 GLN A N 1
ATOM 1451 C CA . GLN A 1 188 ? -15.794 5.713 9.413 1.00 98.44 188 GLN A CA 1
ATOM 1452 C C . GLN A 1 188 ? -15.773 6.378 8.031 1.00 98.44 188 GLN A C 1
ATOM 1454 O O . GLN A 1 188 ? -15.126 5.877 7.114 1.00 98.44 188 GLN A O 1
ATOM 1459 N N . GLU A 1 189 ? -16.417 7.539 7.879 1.00 98.44 189 GLU A N 1
ATOM 1460 C CA . GLU A 1 189 ? -16.410 8.289 6.614 1.00 98.44 189 GLU A CA 1
ATOM 1461 C C . GLU A 1 189 ? -15.004 8.756 6.219 1.00 98.44 189 GLU A C 1
ATOM 1463 O O . GLU A 1 189 ? -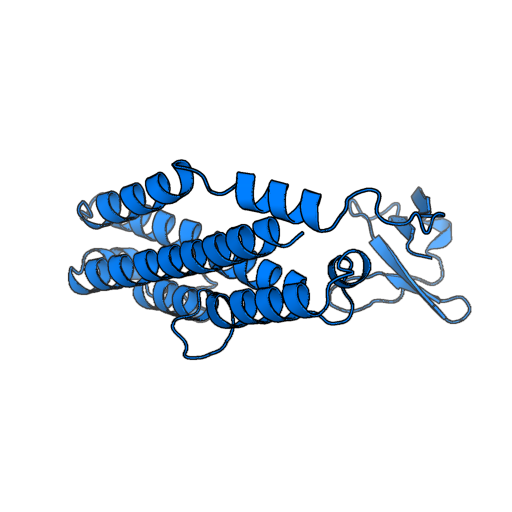14.627 8.717 5.045 1.00 98.44 189 GLU A O 1
ATOM 1468 N N . THR A 1 190 ? -14.197 9.163 7.201 1.00 98.31 190 THR A N 1
ATOM 1469 C CA . THR A 1 190 ? -12.803 9.553 6.970 1.00 98.31 190 THR A CA 1
ATOM 1470 C C . THR A 1 190 ? -11.973 8.373 6.473 1.00 98.31 190 THR A C 1
ATOM 1472 O O . THR A 1 190 ? -11.286 8.512 5.462 1.00 98.31 190 THR A O 1
ATOM 1475 N N . LEU A 1 191 ? -12.073 7.210 7.121 1.00 98.44 191 LEU A N 1
ATOM 1476 C CA . LEU A 1 191 ? -11.376 5.990 6.716 1.00 98.44 191 LEU A CA 1
ATOM 1477 C C . LEU A 1 191 ? -11.797 5.545 5.313 1.00 98.44 191 LEU A C 1
ATOM 1479 O O . LEU A 1 191 ? -10.928 5.306 4.478 1.00 98.44 191 LEU A O 1
ATOM 1483 N N . LYS A 1 192 ? -13.104 5.520 5.014 1.00 98.38 192 LYS A N 1
ATOM 1484 C CA . LYS A 1 192 ? -13.617 5.185 3.674 1.00 98.38 192 LYS A CA 1
ATOM 1485 C C . LYS A 1 192 ? -13.018 6.091 2.599 1.00 98.38 192 LYS A C 1
ATOM 1487 O O . LYS A 1 192 ? -12.496 5.603 1.600 1.00 98.38 192 LYS A O 1
ATOM 1492 N N . ARG A 1 193 ? -13.021 7.412 2.818 1.00 98.12 193 ARG A N 1
ATOM 1493 C CA . ARG A 1 193 ? -12.428 8.378 1.877 1.00 98.12 193 ARG A CA 1
ATOM 1494 C C . ARG A 1 193 ? -10.928 8.145 1.677 1.00 98.12 193 ARG A C 1
ATOM 1496 O O . ARG A 1 193 ? -10.454 8.198 0.546 1.00 98.12 193 ARG A O 1
ATOM 1503 N N . LEU A 1 194 ? -10.188 7.911 2.760 1.00 97.50 194 LEU A N 1
ATOM 1504 C CA . LEU A 1 194 ? -8.739 7.705 2.714 1.00 97.50 194 LEU A CA 1
ATOM 1505 C C . LEU A 1 194 ? -8.371 6.406 1.990 1.00 97.50 194 LEU A C 1
ATOM 1507 O O . LEU A 1 194 ? -7.537 6.434 1.087 1.00 97.50 194 LEU A O 1
ATOM 1511 N N . PHE A 1 195 ? -9.036 5.292 2.308 1.00 96.88 195 PHE A N 1
ATOM 1512 C CA . PHE A 1 195 ? -8.832 4.040 1.584 1.00 96.88 195 PHE A CA 1
ATOM 1513 C C . PHE A 1 195 ? -9.191 4.193 0.106 1.00 96.88 195 PHE A C 1
ATOM 1515 O O . PHE A 1 195 ? -8.363 3.867 -0.738 1.00 96.88 195 PHE A O 1
ATOM 1522 N N . ALA A 1 196 ? -10.348 4.771 -0.235 1.00 95.69 196 ALA A N 1
ATOM 1523 C CA . ALA A 1 196 ? -10.732 4.994 -1.634 1.00 95.69 196 ALA A CA 1
ATOM 1524 C C . ALA A 1 196 ? -9.656 5.762 -2.423 1.00 95.69 196 ALA A C 1
ATOM 1526 O O . ALA A 1 196 ? -9.365 5.432 -3.575 1.00 95.69 196 ALA A O 1
ATOM 1527 N N . LYS A 1 197 ? -9.020 6.755 -1.787 1.00 95.69 197 LYS A N 1
ATOM 1528 C CA . LYS A 1 197 ? -7.934 7.531 -2.392 1.00 95.69 197 LYS A CA 1
ATOM 1529 C C . LYS A 1 197 ? -6.668 6.700 -2.621 1.00 95.69 197 LYS A C 1
ATOM 1531 O O . LYS A 1 197 ? -6.048 6.809 -3.674 1.00 95.69 197 LYS A O 1
ATOM 1536 N N . MET A 1 198 ? -6.328 5.810 -1.692 1.00 94.06 198 MET A N 1
ATOM 1537 C CA . MET A 1 198 ? -5.235 4.847 -1.865 1.00 94.06 198 MET A CA 1
ATOM 1538 C C . MET A 1 198 ? -5.473 3.920 -3.069 1.00 94.06 198 MET A C 1
ATOM 1540 O O . MET A 1 198 ? -4.588 3.748 -3.905 1.00 94.06 198 MET A O 1
ATOM 1544 N N . PHE A 1 199 ? -6.691 3.390 -3.219 1.00 93.31 199 PHE A N 1
ATOM 1545 C CA . PHE A 1 199 ? -7.059 2.579 -4.386 1.00 93.31 199 PHE A CA 1
ATOM 1546 C C . PHE A 1 199 ? -7.091 3.403 -5.689 1.00 93.31 199 PHE A C 1
ATOM 1548 O O . PHE A 1 199 ? -6.780 2.887 -6.761 1.00 93.31 199 PHE A O 1
ATOM 1555 N N . GLU A 1 200 ? -7.441 4.694 -5.634 1.00 93.69 200 GLU A N 1
ATOM 1556 C CA . GLU A 1 200 ? -7.341 5.611 -6.781 1.00 93.69 200 GLU A CA 1
ATOM 1557 C C . GLU A 1 200 ? -5.889 5.788 -7.247 1.00 93.69 200 GLU A C 1
ATOM 1559 O O . GLU A 1 200 ? -5.623 5.750 -8.449 1.00 93.69 200 GLU A O 1
ATOM 1564 N N . ASN A 1 201 ? -4.949 5.912 -6.308 1.00 94.25 201 ASN A N 1
ATOM 1565 C CA . ASN A 1 201 ? -3.520 5.993 -6.603 1.00 94.25 201 ASN A CA 1
ATOM 1566 C C . ASN A 1 201 ? -3.007 4.715 -7.280 1.00 94.25 201 ASN A C 1
ATOM 1568 O O . ASN A 1 201 ? -2.347 4.801 -8.316 1.00 94.25 201 ASN A O 1
ATOM 1572 N N . ASP A 1 202 ? -3.376 3.541 -6.758 1.00 92.38 202 ASP A N 1
ATOM 1573 C CA . ASP A 1 202 ? -3.027 2.249 -7.365 1.00 92.38 202 ASP A CA 1
ATOM 1574 C C . ASP A 1 202 ? -3.582 2.121 -8.797 1.00 92.38 202 ASP A C 1
ATOM 1576 O O . ASP A 1 202 ? -2.876 1.686 -9.711 1.00 92.38 202 ASP A O 1
ATOM 1580 N N . ARG A 1 203 ? -4.821 2.577 -9.036 1.00 91.62 203 ARG A N 1
ATOM 1581 C CA . ARG A 1 203 ? -5.413 2.629 -10.384 1.00 91.62 203 ARG A CA 1
ATOM 1582 C C . ARG A 1 203 ? -4.649 3.562 -11.326 1.00 91.62 203 ARG A C 1
ATOM 1584 O O . ARG A 1 203 ? -4.434 3.195 -12.478 1.00 91.62 203 ARG A O 1
ATOM 1591 N N . ALA A 1 204 ? -4.238 4.741 -10.860 1.00 93.31 204 ALA A N 1
ATOM 1592 C CA . ALA A 1 204 ? -3.489 5.701 -11.672 1.00 93.31 204 ALA A CA 1
ATOM 1593 C C . ALA A 1 204 ? -2.113 5.153 -12.088 1.00 93.31 204 ALA A C 1
ATOM 1595 O O . ALA A 1 204 ? -1.741 5.247 -13.256 1.00 93.31 204 ALA A O 1
ATOM 1596 N N . VAL A 1 205 ? -1.392 4.526 -11.154 1.00 93.12 205 VAL A N 1
ATOM 1597 C CA . VAL A 1 205 ? -0.110 3.864 -11.437 1.00 93.12 205 VAL A CA 1
ATOM 1598 C C . VAL A 1 205 ? -0.302 2.715 -12.425 1.00 93.12 205 VAL A C 1
ATOM 1600 O O . VAL A 1 205 ? 0.430 2.614 -13.408 1.00 93.12 205 VAL A O 1
ATOM 1603 N N . CYS A 1 206 ? -1.321 1.879 -12.220 1.00 92.06 206 CYS A N 1
ATOM 1604 C CA . CYS A 1 206 ? -1.624 0.776 -13.125 1.00 92.06 206 CYS A CA 1
ATOM 1605 C C . CYS A 1 206 ? -1.942 1.249 -14.554 1.00 92.06 206 CYS A C 1
ATOM 1607 O O . CYS A 1 206 ? -1.434 0.662 -15.512 1.00 92.06 206 CYS A O 1
ATOM 1609 N N . ALA A 1 207 ? -2.737 2.312 -14.701 1.00 92.50 207 ALA A N 1
ATOM 1610 C CA . ALA A 1 207 ? -3.060 2.888 -16.003 1.00 92.50 207 ALA A CA 1
ATOM 1611 C C . ALA A 1 207 ? -1.805 3.405 -16.726 1.00 92.50 207 ALA A C 1
ATOM 1613 O O . ALA A 1 207 ? -1.651 3.176 -17.925 1.00 92.50 207 ALA A O 1
ATOM 1614 N N . GLU A 1 208 ? -0.879 4.040 -16.003 1.00 94.88 208 GLU A N 1
ATOM 1615 C CA . GLU A 1 208 ? 0.374 4.522 -16.592 1.00 94.88 208 GLU A CA 1
ATOM 1616 C C . GLU A 1 208 ? 1.285 3.364 -17.025 1.00 94.88 208 GLU A C 1
ATOM 1618 O O . GLU A 1 208 ? 1.851 3.403 -18.116 1.00 94.88 208 GLU A O 1
ATOM 1623 N N . ILE A 1 209 ? 1.369 2.289 -16.231 1.00 92.56 209 ILE A N 1
ATOM 1624 C CA . ILE A 1 209 ? 2.095 1.068 -16.618 1.00 92.56 209 ILE A CA 1
ATOM 1625 C C . ILE A 1 209 ? 1.531 0.494 -17.921 1.00 92.56 209 ILE A C 1
ATOM 1627 O O . ILE A 1 209 ? 2.299 0.184 -18.832 1.00 92.56 209 ILE A O 1
ATOM 1631 N N . GLN A 1 210 ? 0.206 0.378 -18.033 1.00 92.31 210 GLN A N 1
ATOM 1632 C CA . GLN A 1 210 ? -0.450 -0.110 -19.249 1.00 92.31 210 GLN A CA 1
ATOM 1633 C C . GLN A 1 210 ? -0.160 0.801 -20.451 1.00 92.31 210 GLN A C 1
ATOM 1635 O O . GLN A 1 210 ? 0.228 0.312 -21.510 1.00 92.31 210 GLN A O 1
ATOM 1640 N N . ALA A 1 211 ? -0.240 2.122 -20.276 1.00 93.38 211 ALA A N 1
ATOM 1641 C CA . ALA A 1 211 ? 0.074 3.084 -21.331 1.00 93.38 211 ALA A CA 1
ATOM 1642 C C . ALA A 1 211 ? 1.547 3.028 -21.779 1.00 93.38 211 ALA A C 1
ATOM 1644 O O . ALA A 1 211 ? 1.852 3.267 -22.949 1.00 93.38 211 ALA A O 1
ATOM 1645 N N . CYS A 1 212 ? 2.477 2.732 -20.867 1.00 92.75 212 CYS A N 1
ATOM 1646 C CA . CYS A 1 212 ? 3.888 2.521 -21.189 1.00 92.75 212 CYS A CA 1
ATOM 1647 C C . CYS A 1 212 ? 4.132 1.188 -21.911 1.00 92.75 212 CYS A C 1
ATOM 1649 O O . CYS A 1 212 ? 4.965 1.137 -22.813 1.00 92.75 212 CYS A O 1
ATOM 1651 N N . LEU A 1 213 ? 3.400 0.128 -21.557 1.00 91.25 213 LEU A N 1
ATOM 1652 C CA . LEU A 1 213 ? 3.489 -1.179 -22.215 1.00 91.25 213 LEU A CA 1
ATOM 1653 C C . LEU A 1 213 ? 3.095 -1.135 -23.692 1.00 91.25 213 LEU A C 1
ATOM 1655 O O . LEU A 1 213 ? 3.715 -1.813 -24.504 1.00 91.25 213 LEU A O 1
ATOM 1659 N N . GLU A 1 214 ? 2.112 -0.311 -24.055 1.00 89.62 214 GLU A N 1
ATOM 1660 C CA . GLU A 1 214 ? 1.711 -0.099 -25.453 1.00 89.62 214 GLU A CA 1
ATOM 1661 C C . GLU A 1 214 ? 2.812 0.560 -26.310 1.00 89.62 214 GLU A C 1
ATOM 1663 O O . GLU A 1 214 ? 2.725 0.560 -27.538 1.00 89.62 214 GLU A O 1
ATOM 1668 N N . GLN A 1 215 ? 3.850 1.115 -25.675 1.00 86.38 215 GLN A N 1
ATOM 1669 C CA . GLN A 1 215 ? 4.953 1.847 -26.310 1.00 86.38 215 GLN A CA 1
ATOM 1670 C C . GLN A 1 215 ? 6.284 1.069 -26.307 1.00 86.38 215 GLN A C 1
ATOM 1672 O O . GLN A 1 215 ? 7.278 1.577 -26.834 1.00 86.38 215 GLN A O 1
ATOM 1677 N N . LEU A 1 216 ? 6.314 -0.135 -25.717 1.00 83.38 216 LEU A N 1
ATOM 1678 C CA . LEU A 1 216 ? 7.472 -1.042 -25.637 1.00 83.38 216 LEU A CA 1
ATOM 1679 C C . LEU A 1 216 ? 7.322 -2.238 -26.581 1.00 83.38 216 LEU A C 1
ATOM 1681 O O . LEU A 1 216 ? 8.345 -2.645 -27.169 1.00 83.38 216 LEU A O 1
#

Secondary structure (DSSP, 8-state):
--EEEEETT-SSEEEEEEEETTEEEEESTT-PBPPTTGGGGEEEEEE----PPPSS-HHHHHHHHHTT--HHHHHHHHHHHHHHHT--TTTHHHHHHHHHHHHHHHHHHHHHHHHHHH-TTSHHHHH---HHHHHHHHHHHHHHHTSTTS--HHHHHHHHHHHTT-SGGGTT---HHHHHHHTSHHHHHHHHHHHHHHHHHHHHHHHHHHHHHTT-

Radius of gyration: 21.97 Å; chains: 1; bounding box: 63×39×50 Å

Foldseek 3Di:
DFKFWDFQPDPDTWTFDDDDDQWTWTDDPVRDTDPSCRVVRTDDMDDPPDPDQPPDALLNVLVVVLVVPDPVLVVVLVVLLVLLVPQDLVCLQVNLQVLLVVLVVLLVVLVVVLCQLQPPDHSSVSRDPDVVLSVLLNVLSCLQAPDPPNLHSNVLSVVLCVLLVADVVNVSDHDVSSSVSSPDPVSSVSSSVSSVSNSVSVVSSSVSSVVSSVVD

pLDDT: mean 84.33, std 13.37, range [40.0, 98.5]